Protein AF-A0AA47MTM7-F1 (afdb_monomer)

Radius of gyration: 43.19 Å; Cα contacts (8 Å, |Δi|>4): 313; chains: 1; bounding box: 132×64×93 Å

pLDDT: mean 75.96, std 17.41, range [30.97, 93.88]

Foldseek 3Di:
DDDDDDDDDDPDPQQPDDPPQWDQAPVSDTDGLCQQLQPDQPHPVSVSNPPDPDDEDPQWDAAPSRSDIDGLVLQCPPDQPDPVSRSNPPPPVDDDDADPPQWDFADPPRDTDGLCQQLQLDQPHPVSVSNDPPRDQLDEDPQWDAFPSRHTDGPVQQCPPDCPVVVCRSVPPPPDDPLDDPPQWDQDPPDSDTDGPCQQCPPDQPDPVSCSVPCCSVCDDPDDDDDDDDDDDDDDDDDDDDDDD

Structure (mmCIF, N/CA/C/O backbone):
data_AF-A0AA47MTM7-F1
#
_entry.id   AF-A0AA47MTM7-F1
#
loop_
_atom_site.group_PDB
_atom_site.id
_atom_site.type_symbol
_atom_site.label_atom_id
_atom_site.label_alt_id
_atom_site.label_comp_id
_atom_site.label_asym_id
_atom_site.label_entity_id
_atom_site.label_seq_id
_atom_site.pdbx_PDB_ins_code
_atom_site.Cartn_x
_atom_site.Cartn_y
_atom_site.Cartn_z
_atom_site.occupancy
_atom_site.B_iso_or_equiv
_atom_site.auth_seq_id
_atom_site.auth_comp_id
_atom_site.auth_asym_id
_atom_site.auth_atom_id
_atom_site.pdbx_PDB_model_num
ATOM 1 N N . MET A 1 1 ? 60.522 -39.982 -12.271 1.00 41.16 1 MET A N 1
ATOM 2 C CA . MET A 1 1 ? 61.966 -39.791 -12.514 1.00 41.16 1 MET A CA 1
ATOM 3 C C . MET A 1 1 ? 62.149 -39.191 -13.898 1.00 41.16 1 MET A C 1
ATOM 5 O O . MET A 1 1 ? 61.608 -39.769 -14.829 1.00 41.16 1 MET A O 1
ATOM 9 N N . ASN A 1 2 ? 62.957 -38.124 -13.983 1.00 33.25 2 ASN A N 1
ATOM 10 C CA . ASN A 1 2 ? 63.729 -37.679 -15.159 1.00 33.25 2 ASN A CA 1
ATOM 11 C C . ASN A 1 2 ? 62.921 -36.921 -16.242 1.00 33.25 2 ASN A C 1
ATOM 13 O O . ASN A 1 2 ? 61.903 -37.416 -16.691 1.00 33.25 2 ASN A O 1
ATOM 17 N N . THR A 1 3 ? 63.289 -35.726 -16.715 1.00 36.69 3 THR A N 1
ATOM 18 C CA . THR A 1 3 ? 64.550 -34.964 -16.632 1.00 36.69 3 THR A CA 1
ATOM 19 C C . THR A 1 3 ? 64.274 -33.460 -16.723 1.00 36.69 3 THR A C 1
ATOM 21 O O . THR A 1 3 ? 63.693 -33.000 -17.701 1.00 36.69 3 THR A O 1
ATOM 24 N N . TRP A 1 4 ? 64.773 -32.697 -15.750 1.00 45.75 4 TRP A N 1
ATOM 25 C CA . TRP A 1 4 ? 65.106 -31.286 -15.942 1.00 45.75 4 TRP A CA 1
ATOM 26 C C . TRP A 1 4 ? 66.441 -31.217 -16.696 1.00 45.75 4 TRP A C 1
ATOM 28 O O . TRP A 1 4 ? 67.413 -31.837 -16.264 1.00 45.75 4 TRP A O 1
ATOM 38 N N . GLY A 1 5 ? 66.477 -30.502 -17.820 1.00 36.00 5 GLY A N 1
ATOM 39 C CA . GLY A 1 5 ? 67.684 -30.192 -18.591 1.00 36.00 5 GLY A CA 1
ATOM 40 C C . GLY A 1 5 ? 67.741 -28.684 -18.876 1.00 36.00 5 GLY A C 1
ATOM 41 O O . GLY A 1 5 ? 66.691 -28.112 -19.168 1.00 36.00 5 GLY A O 1
ATOM 42 N N . PRO A 1 6 ? 68.908 -28.024 -18.739 1.00 57.00 6 PRO A N 1
ATOM 43 C CA . PRO A 1 6 ? 69.016 -26.569 -18.691 1.00 57.00 6 PRO A CA 1
ATOM 44 C C . PRO A 1 6 ? 69.231 -25.934 -20.074 1.00 57.00 6 PRO A C 1
ATOM 46 O O . PRO A 1 6 ? 69.911 -26.505 -20.920 1.00 57.00 6 PRO A O 1
ATOM 49 N N . GLY A 1 7 ? 68.733 -24.704 -20.228 1.00 48.50 7 GLY A N 1
ATOM 50 C CA . GLY A 1 7 ? 69.266 -23.701 -21.154 1.00 48.50 7 GLY A CA 1
ATOM 51 C C . GLY A 1 7 ? 68.827 -23.807 -22.613 1.00 48.50 7 GLY A C 1
ATOM 52 O O . GLY A 1 7 ? 69.463 -24.496 -23.400 1.00 48.50 7 GLY A O 1
ATOM 53 N N . LEU A 1 8 ? 67.824 -23.009 -22.984 1.00 49.06 8 LEU A N 1
ATOM 54 C CA . LEU A 1 8 ? 67.781 -22.338 -24.284 1.00 49.06 8 LEU A CA 1
ATOM 55 C C . LEU A 1 8 ? 67.214 -20.930 -24.074 1.00 49.06 8 LEU A C 1
ATOM 57 O O . LEU A 1 8 ? 66.020 -20.741 -23.854 1.00 49.06 8 LEU A O 1
ATOM 61 N N . ASP A 1 9 ? 68.108 -19.951 -24.120 1.00 51.91 9 ASP A N 1
ATOM 62 C CA . ASP A 1 9 ? 67.804 -18.532 -24.202 1.00 51.91 9 ASP A CA 1
ATOM 63 C C . ASP A 1 9 ? 67.163 -18.241 -25.565 1.00 51.91 9 ASP A C 1
ATOM 65 O O . ASP A 1 9 ? 67.831 -18.378 -26.589 1.00 51.91 9 ASP A O 1
ATOM 69 N N . HIS A 1 10 ? 65.896 -17.820 -25.605 1.00 46.28 10 HIS A N 1
ATOM 70 C CA . HIS A 1 10 ? 65.335 -17.053 -26.723 1.00 46.28 10 HIS A CA 1
ATOM 71 C C . HIS A 1 10 ? 64.517 -15.887 -26.167 1.00 46.28 10 HIS A C 1
ATOM 73 O O . HIS A 1 10 ? 63.504 -16.060 -25.491 1.00 46.28 10 HIS A O 1
ATOM 79 N N . ALA A 1 11 ? 64.999 -14.683 -26.463 1.00 49.41 11 ALA A N 1
ATOM 80 C CA . ALA A 1 11 ? 64.257 -13.445 -26.340 1.00 49.41 11 ALA A CA 1
ATOM 81 C C . ALA A 1 11 ? 62.910 -13.547 -27.082 1.00 49.41 11 ALA A C 1
ATOM 83 O O . ALA A 1 11 ? 62.862 -14.043 -28.204 1.00 49.41 11 ALA A O 1
ATOM 84 N N . GLY A 1 12 ? 61.839 -13.044 -26.460 1.00 53.22 12 GLY A N 1
ATOM 85 C CA . GLY A 1 12 ? 60.579 -12.717 -27.134 1.00 53.22 12 GLY A CA 1
ATOM 86 C C . GLY A 1 12 ? 59.776 -13.903 -27.674 1.00 53.22 12 GLY A C 1
ATOM 87 O O . GLY A 1 12 ? 59.543 -13.985 -28.874 1.00 53.22 12 GLY A O 1
ATOM 88 N N . SER A 1 13 ? 59.290 -14.795 -26.807 1.00 52.47 13 SER A N 1
ATOM 89 C CA . SER A 1 13 ? 58.178 -15.679 -27.188 1.00 52.47 13 SER A CA 1
ATOM 90 C C . SER A 1 13 ? 56.863 -14.911 -27.084 1.00 52.47 13 SER A C 1
ATOM 92 O O . SER A 1 13 ? 56.236 -14.882 -26.029 1.00 52.47 13 SER A O 1
ATOM 94 N N . THR A 1 14 ? 56.451 -14.267 -28.175 1.00 60.44 14 THR A N 1
ATOM 95 C CA . THR A 1 14 ? 55.073 -13.793 -28.330 1.00 60.44 14 THR A CA 1
ATOM 96 C C . THR A 1 14 ? 54.180 -15.017 -28.493 1.00 60.44 14 THR A C 1
ATOM 98 O O . THR A 1 14 ? 54.217 -15.682 -29.534 1.00 60.44 14 THR A O 1
ATOM 101 N N . ILE A 1 15 ? 53.403 -15.354 -27.458 1.00 64.81 15 ILE A N 1
ATOM 102 C CA . ILE A 1 15 ? 52.343 -16.359 -27.572 1.00 64.81 15 ILE A CA 1
ATOM 103 C C . ILE A 1 15 ? 51.468 -15.947 -28.759 1.00 64.81 15 ILE A C 1
ATOM 105 O O . ILE A 1 15 ? 50.872 -14.873 -28.783 1.00 64.81 15 ILE A O 1
ATOM 109 N N . SER A 1 16 ? 51.493 -16.777 -29.798 1.00 70.75 16 SER A N 1
ATOM 110 C CA . SER A 1 16 ? 50.789 -16.525 -31.060 1.00 70.75 16 SER A CA 1
ATOM 111 C C . SER A 1 16 ? 49.504 -17.350 -31.157 1.00 70.75 16 SER A C 1
ATOM 113 O O . SER A 1 16 ? 48.753 -17.232 -32.120 1.00 70.75 16 SER A O 1
ATOM 115 N N . THR A 1 17 ? 49.268 -18.248 -30.196 1.00 81.94 17 THR A N 1
ATOM 116 C CA . THR A 1 17 ? 48.106 -19.141 -30.155 1.00 81.94 17 THR A CA 1
ATOM 117 C C . THR A 1 17 ? 47.901 -19.639 -28.727 1.00 81.94 17 THR A C 1
ATOM 119 O O . THR A 1 17 ? 48.873 -20.017 -28.070 1.00 81.94 17 THR A O 1
ATOM 122 N N . CYS A 1 18 ? 46.655 -19.664 -28.258 1.00 88.44 18 CYS A N 1
ATOM 123 C CA . CYS A 1 18 ? 46.296 -20.228 -26.958 1.00 88.44 18 CYS A CA 1
ATOM 124 C C . CYS A 1 18 ? 45.887 -21.712 -27.069 1.00 88.44 18 CYS A C 1
ATOM 126 O O . CYS A 1 18 ? 45.463 -22.155 -28.142 1.00 88.44 18 CYS A O 1
ATOM 128 N N . PRO A 1 19 ? 46.008 -22.500 -25.982 1.00 87.00 19 PRO A N 1
ATOM 129 C CA . PRO A 1 19 ? 45.445 -23.849 -25.907 1.00 87.00 19 PRO A CA 1
ATOM 130 C C . PRO A 1 19 ? 43.928 -23.859 -26.158 1.00 87.00 19 PRO A C 1
ATOM 132 O O . PRO A 1 19 ? 43.248 -22.858 -25.954 1.00 87.00 19 PRO A O 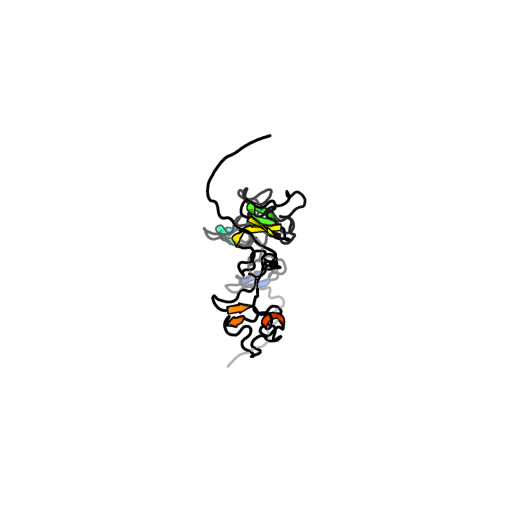1
ATOM 135 N N . SER A 1 20 ? 43.376 -25.004 -26.569 1.00 85.81 20 SER A N 1
ATOM 136 C CA . SER A 1 20 ? 41.930 -25.154 -26.780 1.00 85.81 20 SER A CA 1
ATOM 137 C C . SER A 1 20 ? 41.136 -24.793 -25.516 1.00 85.81 20 SER A C 1
ATOM 139 O O . SER A 1 20 ? 41.438 -25.306 -24.440 1.00 85.81 20 SER A O 1
ATOM 141 N N . GLY A 1 21 ? 40.122 -23.933 -25.657 1.00 82.19 21 GLY A N 1
ATOM 142 C CA . GLY A 1 21 ? 39.326 -23.407 -24.537 1.00 82.19 21 GLY A CA 1
ATOM 143 C C . GLY A 1 21 ? 39.842 -22.092 -23.938 1.00 82.19 21 GLY A C 1
ATOM 144 O O . GLY A 1 21 ? 39.353 -21.679 -22.889 1.00 82.19 21 GLY A O 1
ATOM 145 N N . TYR A 1 22 ? 40.817 -21.447 -24.586 1.00 89.81 22 TYR A N 1
ATOM 146 C CA . TYR A 1 22 ? 41.335 -20.134 -24.209 1.00 89.81 22 TYR A CA 1
ATOM 147 C C . TYR A 1 22 ? 41.282 -19.151 -25.387 1.00 89.81 22 TYR A C 1
ATOM 149 O O . TYR A 1 22 ? 41.520 -19.532 -26.537 1.00 89.81 22 TYR A O 1
ATOM 157 N N . PHE A 1 23 ? 41.013 -17.883 -25.084 1.00 89.56 23 PHE A N 1
ATOM 158 C CA . PHE A 1 23 ? 41.025 -16.747 -26.006 1.00 89.56 23 PHE A CA 1
ATOM 159 C C . PHE A 1 23 ? 42.333 -15.962 -25.882 1.00 89.56 23 PHE A C 1
ATOM 161 O O . PHE A 1 23 ? 42.857 -15.806 -24.780 1.00 89.56 23 PHE A O 1
ATOM 168 N N . LEU A 1 24 ? 42.879 -15.506 -27.013 1.00 91.88 24 LEU A N 1
ATOM 169 C CA . LEU A 1 24 ? 44.131 -14.749 -27.069 1.00 91.88 24 LEU A CA 1
ATOM 170 C C . LEU A 1 24 ? 43.831 -13.247 -27.102 1.00 91.88 24 LEU A C 1
ATOM 172 O O . LEU A 1 24 ? 43.448 -12.733 -28.151 1.00 91.88 24 LEU A O 1
ATOM 176 N N . CYS A 1 25 ? 44.083 -12.555 -25.992 1.00 90.38 25 CYS A N 1
ATOM 177 C CA . CYS A 1 25 ? 44.049 -11.098 -25.935 1.00 90.38 25 CYS A CA 1
ATOM 178 C C . CYS A 1 25 ? 45.126 -10.483 -26.856 1.00 90.38 25 CYS A C 1
ATOM 180 O O . CYS A 1 25 ? 46.201 -11.073 -27.038 1.00 90.38 25 CYS A O 1
ATOM 182 N N . PRO A 1 26 ? 44.921 -9.254 -27.358 1.00 88.50 26 PRO A N 1
ATOM 183 C CA . PRO A 1 26 ? 45.902 -8.495 -28.135 1.00 88.50 26 PRO A CA 1
ATOM 184 C C . PRO A 1 26 ? 47.234 -8.248 -27.411 1.00 88.50 26 PRO A C 1
ATOM 186 O O . PRO A 1 26 ? 48.260 -8.101 -28.074 1.00 88.50 26 PRO A O 1
ATOM 189 N N . ASP A 1 27 ? 47.265 -8.273 -26.069 1.00 86.19 27 ASP A N 1
ATOM 190 C CA . ASP A 1 27 ? 48.508 -8.223 -25.276 1.00 86.19 27 ASP A CA 1
ATOM 191 C C . ASP A 1 27 ? 49.280 -9.557 -25.223 1.00 86.19 27 ASP A C 1
ATOM 193 O O . ASP A 1 27 ? 50.298 -9.656 -24.539 1.00 86.19 27 ASP A O 1
ATOM 197 N N . HIS A 1 28 ? 48.841 -10.568 -25.980 1.00 85.31 28 HIS A N 1
ATOM 198 C CA . HIS A 1 28 ? 49.386 -11.929 -26.026 1.00 85.31 28 HIS A CA 1
ATOM 199 C C . HIS A 1 28 ? 49.128 -12.779 -24.771 1.00 85.31 28 HIS A C 1
ATOM 201 O O . HIS A 1 28 ? 49.819 -13.775 -24.528 1.00 85.31 28 HIS A O 1
ATOM 207 N N . ARG A 1 29 ? 48.112 -12.417 -23.983 1.00 89.06 29 ARG A N 1
ATOM 208 C CA . ARG A 1 29 ? 47.625 -13.196 -22.840 1.00 89.06 29 ARG A CA 1
ATOM 209 C C . ARG A 1 29 ? 46.518 -14.153 -23.253 1.00 89.06 29 ARG A C 1
ATOM 211 O O . ARG A 1 29 ? 45.710 -13.834 -24.111 1.00 89.06 29 ARG A O 1
ATOM 218 N N . CYS A 1 30 ? 46.468 -15.310 -22.603 1.00 91.81 30 CYS A N 1
ATOM 219 C CA . CYS A 1 30 ? 45.366 -16.248 -22.750 1.00 91.81 30 CYS A CA 1
ATOM 220 C C . CYS A 1 30 ? 44.400 -16.127 -21.569 1.00 91.81 30 CYS A C 1
ATOM 222 O O . CYS A 1 30 ? 44.814 -16.371 -20.433 1.00 91.81 30 CYS A O 1
ATOM 224 N N . ILE A 1 31 ? 43.136 -15.813 -21.838 1.00 90.62 31 ILE A N 1
ATOM 225 C CA . ILE A 1 31 ? 42.033 -15.885 -20.867 1.00 90.62 31 ILE A CA 1
ATOM 226 C C . ILE A 1 31 ? 41.155 -17.095 -21.187 1.00 90.62 31 ILE A C 1
ATOM 228 O O . ILE A 1 31 ? 41.225 -17.639 -22.291 1.00 90.62 31 ILE A O 1
ATOM 232 N N . ALA A 1 32 ? 40.384 -17.590 -20.221 1.00 89.81 32 ALA A N 1
ATOM 233 C CA . ALA A 1 32 ? 39.485 -18.708 -20.489 1.00 89.81 32 ALA A CA 1
ATOM 234 C C 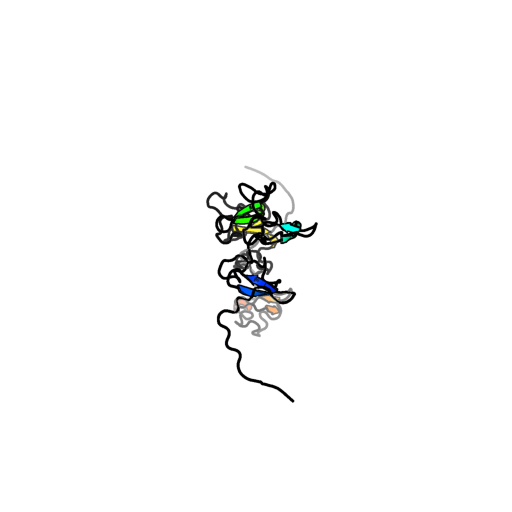. ALA A 1 32 ? 38.395 -18.262 -21.473 1.00 89.81 32 ALA A C 1
ATOM 236 O O . ALA A 1 32 ? 37.900 -17.151 -21.371 1.00 89.81 32 ALA A O 1
ATOM 237 N N . SER A 1 33 ? 37.980 -19.123 -22.406 1.00 84.69 33 SER A N 1
ATOM 238 C CA . SER A 1 33 ? 36.905 -18.776 -23.353 1.00 84.69 33 SER A CA 1
ATOM 239 C C . SER A 1 33 ? 35.551 -18.500 -22.685 1.00 84.69 33 SER A C 1
ATOM 241 O O . SER A 1 33 ? 34.644 -18.036 -23.357 1.00 84.69 33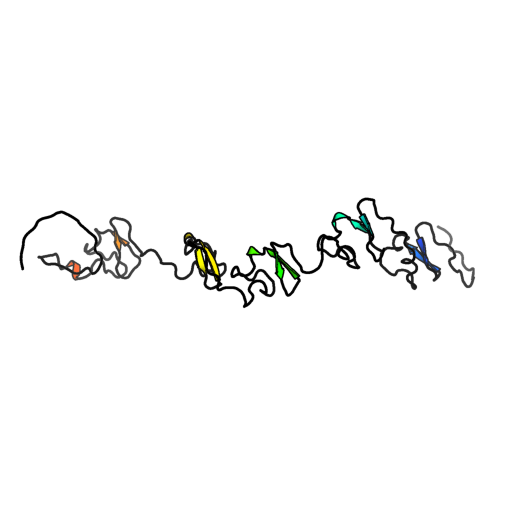 SER A O 1
ATOM 243 N N . SER A 1 34 ? 35.396 -18.829 -21.400 1.00 83.25 34 SER A N 1
ATOM 244 C CA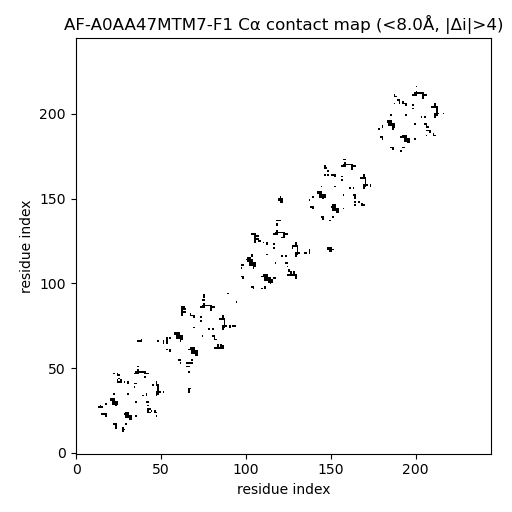 . SER A 1 34 ? 34.229 -18.467 -20.589 1.00 83.25 34 SER A CA 1
ATOM 245 C C . SER A 1 34 ? 34.255 -17.027 -20.075 1.00 83.25 34 SER A C 1
ATOM 247 O O . SER A 1 34 ? 33.243 -16.596 -19.554 1.00 83.25 34 SER A O 1
ATOM 249 N N . LEU A 1 35 ? 35.411 -16.365 -20.165 1.00 87.06 35 LEU A N 1
ATOM 250 C CA . LEU A 1 35 ? 35.660 -14.965 -19.801 1.00 87.06 35 LEU A CA 1
ATOM 251 C C . LEU A 1 35 ? 35.664 -14.074 -21.052 1.00 87.06 35 LEU A C 1
ATOM 253 O O . LEU A 1 35 ? 36.412 -13.119 -21.160 1.00 87.06 35 LEU A O 1
ATOM 257 N N . VAL A 1 36 ? 34.993 -14.531 -22.104 1.00 87.00 36 VAL A N 1
ATOM 258 C CA . VAL A 1 36 ? 34.826 -13.775 -23.339 1.00 87.00 36 VAL A CA 1
ATOM 259 C C . VAL A 1 36 ? 33.345 -13.501 -23.402 1.00 87.00 36 VAL A C 1
ATOM 261 O O . VAL A 1 36 ? 32.569 -14.466 -23.408 1.00 87.00 36 VAL A O 1
ATOM 264 N N . CYS A 1 37 ? 32.972 -12.230 -23.479 1.00 79.69 37 CYS A N 1
ATOM 265 C CA . CYS A 1 37 ? 31.586 -11.796 -23.480 1.00 79.69 37 CYS A CA 1
ATOM 266 C C . CYS A 1 37 ? 30.863 -12.157 -22.169 1.00 79.69 37 CYS A C 1
ATOM 268 O O . CYS A 1 37 ? 29.708 -12.596 -22.204 1.00 79.69 37 CYS A O 1
ATOM 270 N N . ASP A 1 38 ? 31.550 -12.057 -21.028 1.00 77.81 38 ASP A N 1
ATOM 271 C CA . ASP A 1 38 ? 30.979 -12.333 -19.701 1.00 77.81 38 ASP A CA 1
ATOM 272 C C . ASP A 1 38 ? 30.633 -11.059 -18.909 1.00 77.81 38 ASP A C 1
ATOM 274 O O . ASP A 1 38 ? 30.076 -11.132 -17.806 1.00 77.81 38 ASP A O 1
ATOM 278 N N . GLY A 1 39 ? 30.858 -9.893 -19.518 1.00 75.12 39 GLY A N 1
ATOM 279 C CA . GLY A 1 39 ? 30.525 -8.587 -18.970 1.00 75.12 39 GLY A CA 1
ATOM 280 C C . GLY A 1 39 ? 31.567 -8.029 -18.001 1.00 75.12 39 GLY A C 1
ATOM 281 O O . GLY A 1 39 ? 31.277 -7.000 -17.372 1.00 75.12 39 GLY A O 1
ATOM 282 N N . ASP A 1 40 ? 32.730 -8.674 -17.863 1.00 82.81 40 ASP A N 1
ATOM 283 C CA . ASP A 1 40 ? 33.906 -8.176 -17.147 1.00 82.81 40 ASP A CA 1
ATOM 284 C C . ASP A 1 40 ? 35.061 -7.893 -18.136 1.00 82.81 40 ASP A C 1
ATOM 286 O O . ASP A 1 40 ? 35.131 -8.445 -19.222 1.00 82.81 40 ASP A O 1
ATOM 290 N N . LEU A 1 41 ? 35.958 -6.953 -17.801 1.00 87.69 41 LEU A N 1
ATOM 291 C CA . LEU A 1 41 ? 37.110 -6.615 -18.655 1.00 87.69 41 LEU A CA 1
ATOM 292 C C . LEU A 1 41 ? 38.332 -7.456 -18.253 1.00 87.69 41 LEU A C 1
ATOM 294 O O . LEU A 1 41 ? 39.135 -7.027 -17.412 1.00 87.69 41 LEU A O 1
ATOM 298 N N . ASP A 1 42 ? 38.493 -8.632 -18.851 1.00 89.62 42 ASP A N 1
ATOM 299 C CA . ASP A 1 42 ? 39.591 -9.566 -18.591 1.00 89.62 42 ASP A CA 1
ATOM 300 C C . ASP A 1 42 ? 40.809 -9.355 -19.509 1.00 89.62 42 ASP A C 1
ATOM 302 O O . ASP A 1 42 ? 41.956 -9.595 -19.086 1.00 89.62 42 ASP A O 1
ATOM 306 N N . CYS A 1 43 ? 40.627 -8.842 -20.732 1.00 90.62 43 CYS A N 1
ATOM 307 C CA . CYS A 1 43 ? 41.740 -8.302 -21.519 1.00 90.62 43 CYS A CA 1
ATOM 308 C C . CYS A 1 43 ? 42.064 -6.860 -21.096 1.00 90.62 43 CYS A C 1
ATOM 310 O O . CYS A 1 43 ? 41.196 -6.059 -20.757 1.00 90.62 43 CYS A O 1
ATOM 312 N N . MET A 1 44 ? 43.349 -6.477 -21.168 1.00 88.19 44 MET A N 1
ATOM 313 C CA . MET A 1 44 ? 43.779 -5.114 -20.796 1.00 88.19 44 MET A CA 1
ATOM 314 C C . MET A 1 44 ? 43.096 -4.005 -21.610 1.00 88.19 44 MET A C 1
ATOM 316 O O . MET A 1 44 ? 43.028 -2.869 -21.143 1.00 88.19 44 MET A O 1
ATOM 320 N N . ASP A 1 45 ? 42.673 -4.311 -22.834 1.00 86.69 45 ASP A N 1
ATOM 321 C CA . ASP A 1 45 ? 42.004 -3.390 -23.749 1.00 86.69 45 ASP A CA 1
ATOM 322 C C . ASP A 1 45 ? 40.496 -3.650 -23.889 1.00 86.69 45 ASP A C 1
ATOM 324 O O . ASP A 1 45 ? 39.857 -2.957 -24.674 1.00 86.69 45 ASP A O 1
ATOM 328 N N . GLY A 1 46 ? 39.937 -4.613 -23.143 1.00 86.38 46 GLY A N 1
ATOM 329 C CA . GLY A 1 46 ? 38.522 -4.993 -23.215 1.00 86.38 46 GLY A CA 1
ATOM 330 C C . GLY A 1 46 ? 38.115 -5.732 -24.489 1.00 86.38 46 GLY A C 1
ATOM 331 O O . GLY A 1 46 ? 36.931 -5.848 -24.779 1.00 86.38 46 GLY A O 1
ATOM 332 N N . SER A 1 47 ? 39.075 -6.195 -25.293 1.00 90.00 47 SER A N 1
ATOM 333 C CA . SER A 1 47 ? 38.796 -6.882 -26.565 1.00 90.00 47 SER A CA 1
ATOM 334 C C . SER A 1 47 ? 38.075 -8.226 -26.427 1.00 90.00 47 SER A C 1
ATOM 336 O O . SER A 1 47 ? 37.549 -8.737 -27.414 1.00 90.00 47 SER A O 1
ATOM 338 N N . ASP A 1 48 ? 38.065 -8.798 -25.230 1.00 86.19 48 ASP A N 1
ATOM 339 C CA . ASP A 1 48 ? 37.251 -9.940 -24.823 1.00 86.19 48 ASP A CA 1
ATOM 340 C C . ASP A 1 48 ? 35.750 -9.638 -24.782 1.00 86.19 48 ASP A C 1
ATOM 342 O O . ASP A 1 48 ? 34.954 -10.551 -24.975 1.00 86.19 48 ASP A O 1
ATOM 346 N N . GLU A 1 49 ? 35.378 -8.364 -24.657 1.00 86.88 49 GLU A N 1
ATOM 347 C CA . GLU A 1 49 ? 33.989 -7.890 -24.628 1.00 86.88 49 GLU A CA 1
ATOM 348 C C . GLU A 1 49 ? 33.568 -7.205 -25.944 1.00 86.88 49 GLU A C 1
ATOM 350 O O . GLU A 1 49 ? 32.482 -6.636 -26.062 1.00 86.88 49 GLU A O 1
ATOM 355 N N . GLU A 1 50 ? 34.416 -7.253 -26.975 1.00 83.19 50 GLU A N 1
ATOM 356 C CA . GLU A 1 50 ? 34.157 -6.623 -28.269 1.00 83.19 50 GLU A CA 1
ATOM 357 C C . GLU A 1 50 ? 33.621 -7.629 -29.302 1.00 83.19 50 GLU A C 1
ATOM 359 O O . GLU A 1 50 ? 34.121 -8.744 -29.458 1.00 83.19 50 GLU A O 1
ATOM 364 N N . ASN A 1 51 ? 32.631 -7.201 -30.098 1.00 72.00 51 ASN A N 1
ATOM 365 C CA . ASN A 1 51 ? 32.047 -7.986 -31.198 1.00 72.00 51 ASN A CA 1
ATOM 366 C C . ASN A 1 51 ? 31.489 -9.362 -30.769 1.00 72.00 51 ASN A C 1
ATOM 368 O O . ASN A 1 51 ? 31.592 -10.361 -31.489 1.00 72.00 51 ASN A O 1
ATOM 372 N N . CYS A 1 52 ? 30.863 -9.397 -29.600 1.00 74.88 52 CYS A N 1
ATOM 373 C CA . CYS A 1 52 ? 30.147 -10.554 -29.101 1.00 74.88 52 CYS A CA 1
ATOM 374 C C . CYS A 1 52 ? 28.858 -10.800 -29.897 1.00 74.88 52 CYS A C 1
ATOM 376 O O . CYS A 1 52 ? 27.941 -9.978 -29.919 1.00 74.88 52 CYS A O 1
ATOM 378 N N . GLU A 1 53 ? 28.764 -11.955 -30.555 1.00 66.31 53 GLU A N 1
ATOM 379 C CA . GLU A 1 53 ? 27.530 -12.396 -31.206 1.00 66.31 53 GLU A CA 1
ATOM 380 C C . GLU A 1 53 ? 26.653 -13.123 -30.176 1.00 66.31 53 GLU A C 1
ATOM 382 O O . GLU A 1 53 ? 26.600 -14.354 -30.120 1.00 66.31 53 GLU A O 1
ATOM 387 N N . PHE A 1 54 ? 25.983 -12.353 -29.318 1.00 64.81 54 PHE A N 1
ATOM 388 C CA . PHE A 1 54 ? 25.055 -12.898 -28.331 1.00 64.81 54 PHE A CA 1
ATOM 389 C C . PHE A 1 54 ? 23.815 -13.466 -29.024 1.00 64.81 54 PHE A C 1
ATOM 391 O O . PHE A 1 54 ? 22.881 -12.763 -29.407 1.00 64.81 54 PHE A O 1
ATOM 398 N N . SER A 1 55 ? 23.820 -14.783 -29.206 1.00 68.19 55 SER A N 1
ATOM 399 C CA . SER A 1 55 ? 22.670 -15.532 -29.702 1.00 68.19 55 SER A CA 1
ATOM 400 C C . SER A 1 55 ? 21.817 -15.985 -28.518 1.00 68.19 55 SER A C 1
ATOM 402 O O . SER A 1 55 ? 22.026 -17.076 -27.989 1.00 68.19 55 SER A O 1
ATOM 404 N N . CYS A 1 56 ? 20.867 -15.152 -28.086 1.00 78.81 56 CYS A N 1
ATOM 405 C CA . CYS A 1 56 ? 19.923 -15.530 -27.031 1.00 78.81 56 CYS A CA 1
ATOM 406 C C . CYS A 1 56 ? 19.036 -16.711 -27.465 1.00 78.81 56 CYS A C 1
ATOM 408 O O . CYS A 1 56 ? 18.742 -16.889 -28.656 1.00 78.81 56 CYS A O 1
ATOM 410 N N . ALA A 1 57 ? 18.585 -17.527 -26.506 1.00 81.81 57 ALA A N 1
ATOM 411 C CA . ALA A 1 57 ? 17.635 -18.595 -26.795 1.00 81.81 57 ALA A CA 1
ATOM 412 C C . ALA A 1 57 ? 16.305 -18.024 -27.322 1.00 81.81 57 ALA A C 1
ATOM 414 O O . ALA A 1 57 ? 15.974 -16.862 -27.116 1.00 81.81 57 ALA A O 1
ATOM 415 N N . SER A 1 58 ? 15.472 -18.853 -27.959 1.00 82.75 58 SER A N 1
ATOM 416 C CA . SER A 1 58 ? 14.206 -18.392 -28.561 1.00 82.75 58 SER A CA 1
ATOM 417 C C . SER A 1 58 ? 13.180 -1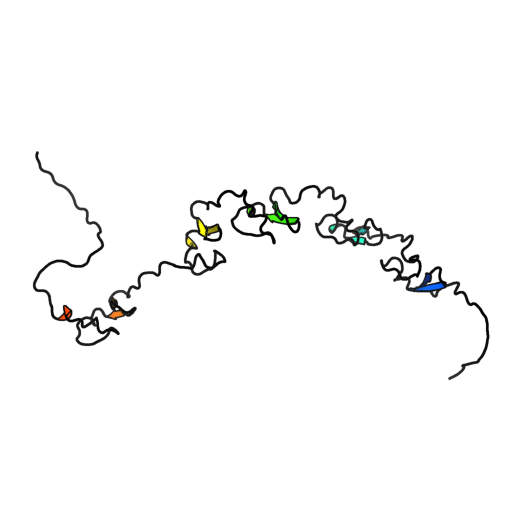7.816 -27.569 1.00 82.75 58 SER A C 1
ATOM 419 O O . SER A 1 58 ? 12.151 -17.302 -27.997 1.00 82.75 58 SER A O 1
ATOM 421 N N . TYR A 1 59 ? 13.407 -17.981 -26.264 1.00 82.12 59 TYR A N 1
ATOM 422 C CA . TYR A 1 59 ? 12.573 -17.477 -25.167 1.00 82.12 59 TYR A CA 1
ATOM 423 C C . TYR A 1 59 ? 13.275 -16.375 -24.351 1.00 82.12 59 TYR A C 1
ATOM 425 O O . TYR A 1 59 ? 12.791 -15.991 -23.286 1.00 82.12 59 TYR A O 1
ATOM 433 N N . GLU A 1 60 ? 14.427 -15.907 -24.821 1.00 90.81 60 GLU A N 1
ATOM 434 C CA . GLU A 1 60 ? 15.230 -14.843 -24.231 1.00 90.81 60 GLU A CA 1
ATOM 435 C C . GLU A 1 60 ? 15.327 -13.675 -25.215 1.00 90.81 60 GLU A C 1
ATOM 437 O O . GLU A 1 60 ? 15.151 -13.834 -26.425 1.00 90.81 60 GLU A O 1
ATOM 442 N N . PHE A 1 61 ? 15.599 -12.485 -24.695 1.00 86.38 61 PHE A N 1
ATOM 443 C CA . PHE A 1 61 ? 15.946 -11.321 -25.498 1.00 86.38 61 PHE A CA 1
ATOM 444 C C . PHE A 1 61 ? 17.269 -10.736 -25.020 1.00 86.38 61 PHE A C 1
ATOM 446 O O . PHE A 1 61 ? 17.622 -10.856 -23.848 1.00 86.38 61 PHE A O 1
ATOM 453 N N . ALA A 1 62 ? 17.991 -10.122 -25.952 1.00 88.25 62 ALA A N 1
ATOM 454 C CA . ALA A 1 62 ? 19.221 -9.414 -25.649 1.00 88.25 62 ALA A CA 1
ATOM 455 C C . ALA A 1 62 ? 18.890 -8.030 -25.081 1.00 88.25 62 ALA A C 1
ATOM 457 O O . ALA A 1 62 ? 18.070 -7.308 -25.659 1.00 88.25 62 ALA A O 1
ATOM 458 N N . CYS A 1 63 ? 19.558 -7.661 -23.993 1.00 87.88 63 CYS A N 1
ATOM 459 C CA . CYS A 1 63 ? 19.622 -6.284 -23.517 1.00 87.88 63 CYS A CA 1
ATOM 460 C C . CYS A 1 63 ? 20.223 -5.378 -24.612 1.00 87.88 63 CYS A C 1
ATOM 462 O O . CYS A 1 63 ? 20.924 -5.847 -25.511 1.00 87.88 63 CYS A O 1
ATOM 464 N N . ALA A 1 64 ? 19.948 -4.075 -24.577 1.00 85.81 64 ALA A N 1
ATOM 465 C CA . ALA A 1 64 ? 20.389 -3.132 -25.606 1.00 85.81 64 ALA A CA 1
ATOM 466 C C . ALA A 1 64 ? 21.912 -2.931 -25.620 1.00 85.81 64 ALA A C 1
ATOM 468 O O . ALA A 1 64 ? 22.482 -2.675 -26.681 1.00 85.81 64 ALA A O 1
ATOM 469 N N . SER A 1 65 ? 22.562 -3.084 -24.469 1.00 81.62 65 SER A N 1
ATOM 470 C CA . SER A 1 65 ? 24.012 -3.201 -24.318 1.00 81.62 65 SER A CA 1
ATOM 471 C C . SER A 1 65 ? 24.594 -4.409 -25.056 1.00 81.62 65 SER A C 1
ATOM 473 O O . SER A 1 65 ? 25.766 -4.401 -25.418 1.00 81.62 65 SER A O 1
ATOM 475 N N . GLY A 1 66 ? 23.764 -5.409 -25.350 1.00 78.12 66 GLY A N 1
ATOM 476 C CA . GLY A 1 66 ? 24.127 -6.598 -26.104 1.00 78.12 66 GLY A CA 1
ATOM 477 C C . GLY A 1 66 ? 24.827 -7.664 -25.272 1.00 78.12 66 GLY A C 1
ATOM 478 O O . GLY A 1 66 ? 24.848 -8.790 -25.728 1.00 78.12 66 GLY A O 1
ATOM 479 N N . ASP A 1 67 ? 25.311 -7.352 -24.069 1.00 76.62 67 ASP A N 1
ATOM 480 C CA . ASP A 1 67 ? 26.137 -8.200 -23.193 1.00 76.62 67 ASP A CA 1
ATOM 481 C C . ASP A 1 67 ? 25.356 -9.181 -22.303 1.00 76.62 67 ASP A C 1
ATOM 483 O O . ASP A 1 67 ? 25.936 -9.977 -21.567 1.00 76.62 67 ASP A O 1
ATOM 487 N N . GLN A 1 68 ? 24.025 -9.144 -22.357 1.00 82.00 68 GLN A N 1
ATOM 488 C CA . GLN A 1 68 ? 23.175 -9.935 -21.477 1.00 82.00 68 GLN A CA 1
ATOM 489 C C . GLN A 1 68 ? 21.923 -10.433 -22.202 1.00 82.00 68 GLN A C 1
ATOM 491 O O . GLN A 1 68 ? 21.252 -9.684 -22.912 1.00 82.00 68 GLN A O 1
ATOM 496 N N . CYS A 1 69 ? 21.578 -11.701 -21.968 1.00 86.88 69 CYS A N 1
ATOM 497 C CA . CYS A 1 69 ? 20.287 -12.271 -22.336 1.00 86.88 69 CYS A CA 1
ATOM 498 C C . CYS A 1 69 ? 19.423 -12.426 -21.083 1.00 86.88 69 CYS A C 1
ATOM 500 O O . CYS A 1 69 ? 19.842 -13.017 -20.087 1.00 86.88 69 CYS A O 1
ATOM 502 N N . VAL A 1 70 ? 18.196 -11.935 -21.156 1.00 86.44 70 VAL A N 1
ATOM 503 C CA . VAL A 1 70 ? 17.182 -12.052 -20.105 1.00 86.44 70 VAL A CA 1
ATOM 504 C C . VAL A 1 70 ? 15.964 -12.775 -20.664 1.00 86.44 70 VAL A C 1
ATOM 506 O O . VAL A 1 70 ? 15.686 -12.740 -21.866 1.00 86.44 70 VAL A O 1
ATOM 509 N N . ASN A 1 71 ? 15.234 -13.492 -19.809 1.00 91.06 71 ASN A N 1
ATOM 510 C CA . ASN A 1 71 ? 14.028 -14.193 -20.245 1.00 91.06 71 ASN A CA 1
ATOM 511 C C . ASN A 1 71 ? 13.022 -13.188 -20.822 1.00 91.06 71 ASN A C 1
ATOM 513 O O . ASN A 1 71 ? 12.779 -12.151 -20.218 1.00 91.06 71 ASN A O 1
ATOM 517 N N . SER A 1 72 ? 12.371 -13.504 -21.944 1.00 86.38 72 SER A N 1
ATOM 518 C CA . SER A 1 72 ? 11.396 -12.601 -22.576 1.00 86.38 72 SER A CA 1
ATOM 519 C C . SER A 1 72 ? 10.220 -12.215 -21.677 1.00 86.38 72 SER A C 1
ATOM 521 O O . SER A 1 72 ? 9.539 -11.240 -21.981 1.00 86.38 72 SER A O 1
ATOM 523 N N . ARG A 1 73 ? 9.972 -12.949 -20.584 1.00 80.25 73 ARG A N 1
ATOM 524 C CA . ARG A 1 73 ? 8.982 -12.577 -19.566 1.00 80.25 73 ARG A CA 1
ATOM 525 C C . ARG A 1 73 ? 9.389 -11.363 -18.718 1.00 80.25 73 ARG A C 1
ATOM 527 O O . ARG A 1 73 ? 8.489 -10.687 -18.244 1.00 80.25 73 ARG A O 1
ATOM 534 N N . TYR A 1 74 ? 10.686 -11.107 -18.564 1.00 84.38 74 TYR A N 1
ATOM 535 C CA . TYR A 1 74 ? 11.246 -9.979 -17.806 1.00 84.38 74 TYR A CA 1
ATOM 536 C C . TYR A 1 74 ? 11.299 -8.684 -18.618 1.00 84.38 74 TYR A C 1
ATOM 538 O O . TYR A 1 74 ? 11.777 -7.661 -18.166 1.00 84.38 74 TYR A O 1
ATOM 546 N N . ARG A 1 75 ? 10.812 -8.706 -19.860 1.00 84.69 75 ARG A N 1
ATOM 547 C CA . ARG A 1 75 ? 10.678 -7.479 -20.631 1.00 84.69 75 ARG A CA 1
ATOM 548 C C . ARG A 1 75 ? 9.449 -6.716 -20.149 1.00 84.69 75 ARG A C 1
ATOM 550 O O . ARG A 1 75 ? 8.333 -7.197 -20.369 1.00 84.69 75 ARG A O 1
ATOM 557 N N . CYS A 1 76 ? 9.640 -5.507 -19.632 1.00 76.31 76 CYS A N 1
ATOM 558 C CA . CYS A 1 76 ? 8.567 -4.624 -19.176 1.00 76.31 76 CYS A CA 1
ATOM 559 C C . CYS A 1 76 ? 7.758 -5.197 -18.001 1.00 76.31 76 CYS A C 1
ATOM 561 O O . CYS A 1 76 ? 6.531 -5.028 -17.963 1.00 76.31 76 CYS A O 1
ATOM 563 N N . ASP A 1 77 ? 8.411 -5.916 -17.091 1.00 71.12 77 ASP A N 1
ATOM 564 C CA . ASP A 1 77 ? 7.790 -6.490 -15.896 1.00 71.12 77 ASP A CA 1
ATOM 565 C C . ASP A 1 77 ? 7.898 -5.574 -14.662 1.00 71.12 77 ASP A C 1
ATOM 567 O O . ASP A 1 77 ? 7.226 -5.809 -13.653 1.00 71.12 77 ASP A O 1
ATOM 571 N N . GLY A 1 78 ? 8.646 -4.473 -14.782 1.00 66.31 78 GLY A N 1
ATOM 572 C CA . GLY A 1 78 ? 8.819 -3.467 -13.742 1.00 66.31 78 GLY A CA 1
ATOM 573 C C . GLY A 1 78 ? 10.022 -3.659 -12.838 1.00 66.31 78 GLY A C 1
ATOM 574 O O . GLY A 1 78 ? 10.143 -2.909 -11.867 1.00 66.31 78 GLY A O 1
ATOM 575 N N . VAL A 1 79 ? 10.888 -4.620 -13.142 1.00 75.19 79 VAL A N 1
ATOM 576 C CA . VAL A 1 79 ? 12.165 -4.844 -12.469 1.00 75.19 79 VAL A CA 1
ATOM 577 C C . VAL A 1 79 ? 13.286 -4.640 -13.486 1.00 75.19 79 VAL A C 1
ATOM 579 O O . VAL A 1 79 ? 13.137 -4.948 -14.657 1.00 75.19 79 VAL A O 1
ATOM 582 N N . PHE A 1 80 ? 14.414 -4.069 -13.055 1.00 80.75 80 PHE A N 1
ATOM 583 C CA . PHE A 1 80 ? 15.601 -3.988 -13.907 1.00 80.75 80 PHE A CA 1
ATOM 584 C C . PHE A 1 80 ? 16.379 -5.305 -13.823 1.00 80.75 80 PHE A C 1
ATOM 586 O O . PHE A 1 80 ? 17.191 -5.499 -12.915 1.00 80.75 80 PHE A O 1
ATOM 593 N N . ASP A 1 81 ? 16.129 -6.203 -14.766 1.00 85.31 81 ASP A N 1
ATOM 594 C CA . ASP A 1 81 ? 16.863 -7.448 -14.973 1.00 85.31 81 ASP A CA 1
ATOM 595 C C . ASP A 1 81 ? 18.054 -7.257 -15.921 1.00 85.31 81 ASP A C 1
ATOM 597 O O . ASP A 1 81 ? 19.078 -7.929 -15.762 1.00 85.31 81 ASP A O 1
ATOM 601 N N . CYS A 1 82 ? 17.975 -6.323 -16.874 1.00 84.69 82 CYS A N 1
ATOM 602 C CA . CYS A 1 82 ? 19.140 -5.918 -17.661 1.00 84.69 82 CYS A CA 1
ATOM 603 C C . CYS A 1 82 ? 20.066 -4.991 -16.863 1.00 84.69 82 CYS A C 1
ATOM 605 O O . CYS A 1 82 ? 19.621 -4.023 -16.249 1.00 84.69 82 CYS A O 1
ATOM 607 N N . ARG A 1 83 ? 21.386 -5.195 -16.967 1.00 80.81 83 ARG A N 1
ATOM 608 C CA . ARG A 1 83 ? 22.411 -4.317 -16.366 1.00 80.81 83 ARG A CA 1
ATOM 609 C C . ARG A 1 83 ? 22.320 -2.873 -16.869 1.00 80.81 83 ARG A C 1
ATOM 611 O O . ARG A 1 83 ? 22.620 -1.939 -16.131 1.00 80.81 83 ARG A O 1
ATOM 618 N N . ASP A 1 84 ? 21.911 -2.691 -18.122 1.00 80.25 84 ASP A N 1
ATOM 619 C CA . ASP A 1 84 ? 21.697 -1.386 -18.756 1.00 80.25 84 ASP A CA 1
ATOM 620 C C . ASP A 1 84 ? 20.240 -0.887 -18.652 1.00 80.25 84 ASP A C 1
ATOM 622 O O . ASP A 1 84 ? 19.889 0.138 -19.249 1.00 80.25 84 ASP A O 1
ATOM 626 N N . HIS A 1 85 ? 19.404 -1.618 -17.906 1.00 83.38 85 HIS A N 1
ATOM 627 C CA . HIS A 1 85 ? 17.978 -1.370 -17.676 1.00 83.38 85 HIS A CA 1
ATOM 628 C C . HIS A 1 85 ? 17.133 -1.341 -18.961 1.00 83.38 85 HIS A C 1
ATOM 630 O O . HIS A 1 85 ? 16.068 -0.725 -19.001 1.00 83.38 85 HIS A O 1
ATOM 636 N N . SER A 1 86 ? 17.629 -1.912 -20.062 1.00 86.69 86 SER A N 1
ATOM 637 C CA . SER A 1 86 ? 16.975 -1.831 -21.374 1.00 86.69 86 SER A CA 1
ATOM 638 C C . SER A 1 86 ? 15.733 -2.698 -21.535 1.00 86.69 86 SER A C 1
ATOM 640 O O . SER A 1 86 ? 14.913 -2.427 -22.413 1.00 86.69 86 SER A O 1
ATOM 642 N N . ASP A 1 87 ? 15.573 -3.698 -20.683 1.00 84.56 87 ASP A N 1
ATOM 643 C CA . ASP A 1 87 ? 14.366 -4.501 -20.524 1.00 84.56 87 ASP A CA 1
ATOM 644 C C . ASP A 1 87 ? 13.136 -3.680 -20.139 1.00 84.56 87 ASP A C 1
ATOM 646 O O . ASP A 1 87 ? 12.030 -4.007 -20.572 1.00 84.56 87 ASP A O 1
ATOM 650 N N . GLU A 1 88 ? 13.353 -2.572 -19.434 1.00 81.50 88 GLU A N 1
ATOM 651 C CA . GLU A 1 88 ? 12.322 -1.619 -19.015 1.00 81.50 88 GLU A CA 1
ATOM 652 C C . GLU A 1 88 ? 12.304 -0.335 -19.867 1.00 81.50 88 GLU A C 1
ATOM 654 O O . GLU A 1 88 ? 11.587 0.626 -19.568 1.00 81.50 88 GLU A O 1
ATOM 659 N N . ARG A 1 89 ? 13.079 -0.281 -20.959 1.00 78.75 89 ARG A N 1
ATOM 660 C CA . ARG A 1 89 ? 13.113 0.872 -21.874 1.00 78.75 89 ARG A CA 1
ATOM 661 C C . ARG A 1 89 ? 12.187 0.672 -23.065 1.00 78.75 89 ARG A C 1
ATOM 663 O O . ARG A 1 89 ? 12.072 -0.414 -23.625 1.00 78.75 89 ARG A O 1
ATOM 670 N N . ASP A 1 90 ? 11.544 1.765 -23.482 1.00 69.06 90 ASP A N 1
ATOM 671 C CA . ASP A 1 90 ? 10.667 1.810 -24.661 1.00 69.06 90 ASP A CA 1
ATOM 672 C C . ASP A 1 90 ? 9.578 0.716 -24.648 1.00 69.06 90 ASP A C 1
ATOM 674 O O . ASP A 1 90 ? 9.193 0.149 -25.676 1.00 69.06 90 ASP A O 1
ATOM 678 N N . CYS A 1 91 ? 9.076 0.420 -23.449 1.00 68.19 91 CYS A N 1
ATOM 679 C CA . CYS A 1 91 ? 8.004 -0.525 -23.216 1.00 68.19 91 CYS A CA 1
ATOM 680 C C . CYS A 1 91 ? 6.685 0.023 -23.776 1.00 68.19 91 CYS A C 1
ATOM 682 O O . CYS A 1 91 ? 6.162 1.006 -23.251 1.00 68.19 91 CYS A O 1
ATOM 684 N N . PRO A 1 92 ? 6.076 -0.615 -24.799 1.00 58.31 92 PRO A N 1
ATOM 685 C CA . PRO A 1 92 ? 4.790 -0.164 -25.337 1.00 58.31 92 PRO A CA 1
ATOM 686 C C . PRO A 1 92 ? 3.657 -0.263 -24.305 1.00 58.31 92 PRO A C 1
ATOM 688 O O . PRO A 1 92 ? 2.613 0.357 -24.480 1.00 58.31 92 PRO A O 1
ATOM 691 N N . THR A 1 93 ? 3.868 -1.025 -23.229 1.00 51.97 93 THR A N 1
ATOM 692 C CA . THR A 1 93 ? 2.982 -1.125 -22.066 1.00 51.97 93 THR A CA 1
ATOM 693 C C . THR A 1 93 ? 3.367 -0.201 -20.908 1.00 51.97 93 THR A C 1
ATOM 695 O O . THR A 1 93 ? 2.588 -0.106 -19.965 1.00 51.97 93 THR A O 1
ATOM 698 N N . ARG A 1 94 ? 4.505 0.514 -20.960 1.00 59.88 94 ARG A N 1
ATOM 699 C CA . ARG A 1 94 ? 4.934 1.449 -19.901 1.00 59.88 94 ARG A CA 1
ATOM 700 C C . ARG A 1 94 ? 5.648 2.709 -20.440 1.00 59.88 94 ARG A C 1
ATOM 702 O O . ARG A 1 94 ? 6.855 2.682 -20.666 1.00 59.88 94 ARG A O 1
ATOM 709 N N . SER A 1 95 ? 4.891 3.817 -20.612 1.00 44.94 95 SER A N 1
ATOM 710 C CA . SER A 1 95 ? 5.133 5.211 -20.099 1.00 44.94 95 SER A CA 1
ATOM 711 C C . SER A 1 95 ? 4.347 6.315 -20.876 1.00 44.94 95 SER A C 1
ATOM 713 O O . SER A 1 95 ? 4.108 6.120 -22.070 1.00 44.94 95 SER A O 1
ATOM 715 N N . PRO A 1 96 ? 3.937 7.475 -20.273 1.00 39.19 96 PRO A N 1
ATOM 716 C CA . PRO A 1 96 ? 4.404 8.075 -19.004 1.00 39.19 96 PRO A CA 1
ATOM 717 C C . PRO A 1 96 ? 3.317 8.370 -17.921 1.00 39.19 96 PRO A C 1
ATOM 719 O O . PRO A 1 96 ? 2.364 9.091 -18.204 1.00 39.19 96 PRO A O 1
ATOM 722 N N . GLY A 1 97 ? 3.534 7.923 -16.664 1.00 48.34 97 GLY A N 1
ATOM 723 C CA . GLY A 1 97 ? 2.906 8.487 -15.443 1.00 48.34 97 GLY A CA 1
ATOM 724 C C . GLY A 1 97 ? 1.756 7.728 -14.748 1.00 48.34 97 GLY A C 1
ATOM 725 O O . GLY A 1 97 ? 0.631 8.188 -14.840 1.00 48.34 97 GLY A O 1
ATOM 726 N N . LEU A 1 98 ? 1.888 6.663 -13.957 1.00 60.84 98 LEU A N 1
ATOM 727 C CA . LEU A 1 98 ? 3.015 5.833 -13.513 1.00 60.84 98 LEU A CA 1
ATOM 728 C C . LEU A 1 98 ? 2.520 4.585 -12.729 1.00 60.84 98 LEU A C 1
ATOM 730 O O . LEU A 1 98 ? 3.343 3.835 -12.229 1.00 60.84 98 LEU A O 1
ATOM 734 N N . CYS A 1 99 ? 1.217 4.312 -12.694 1.00 68.12 99 CYS A N 1
ATOM 735 C CA . CYS A 1 99 ? 0.606 3.066 -12.226 1.00 68.12 99 CYS A CA 1
ATOM 736 C C . CYS A 1 99 ? -0.613 2.760 -13.120 1.00 68.12 99 CYS A C 1
ATOM 738 O O . CYS A 1 99 ? -0.906 3.554 -14.023 1.00 68.12 99 CYS A O 1
ATOM 740 N N . HIS A 1 100 ? -1.288 1.618 -12.955 1.00 69.12 100 HIS A N 1
ATOM 741 C CA . HIS A 1 100 ? -2.562 1.369 -13.645 1.00 69.12 100 HIS A CA 1
ATOM 742 C C . HIS A 1 100 ? -3.635 2.410 -13.251 1.00 69.12 100 HIS A C 1
ATOM 744 O O . HIS A 1 100 ? -3.492 3.111 -12.256 1.00 69.12 100 HIS A O 1
ATOM 750 N N . ASP A 1 101 ? -4.717 2.537 -14.035 1.00 71.12 101 ASP A N 1
ATOM 751 C CA . ASP A 1 101 ? -5.792 3.522 -13.779 1.00 71.12 101 ASP A CA 1
ATOM 752 C C . ASP A 1 101 ? -6.466 3.347 -12.398 1.00 71.12 101 ASP A C 1
ATOM 754 O O . ASP A 1 101 ? -7.132 4.257 -11.905 1.00 71.12 101 ASP A O 1
ATOM 758 N N . ASP A 1 102 ? -6.339 2.165 -11.795 1.00 77.06 102 ASP A N 1
ATOM 759 C CA . ASP A 1 102 ? -6.841 1.795 -10.474 1.00 77.06 102 ASP A CA 1
ATOM 760 C C . ASP A 1 102 ? -5.763 1.811 -9.381 1.00 77.06 102 ASP A C 1
ATOM 762 O O . ASP A 1 102 ? -6.000 1.289 -8.293 1.00 77.06 102 ASP A O 1
ATOM 766 N N . GLU A 1 103 ? -4.605 2.415 -9.646 1.00 83.81 103 GLU A N 1
ATOM 767 C CA . GLU A 1 103 ? -3.442 2.475 -8.760 1.00 83.81 103 GLU A CA 1
ATOM 768 C C . GLU A 1 103 ? -2.932 3.917 -8.591 1.00 83.81 103 GLU A C 1
ATOM 770 O O . GLU A 1 103 ? -2.989 4.741 -9.505 1.00 83.81 103 GLU A O 1
ATOM 775 N N . PHE A 1 104 ? -2.400 4.214 -7.408 1.00 83.94 104 PHE A N 1
ATOM 776 C CA . PHE A 1 104 ? -1.740 5.470 -7.076 1.00 83.94 104 PHE A CA 1
ATOM 777 C C . PHE A 1 104 ? -0.226 5.279 -7.044 1.00 83.94 104 PHE A C 1
ATOM 779 O O . PHE A 1 104 ? 0.272 4.246 -6.598 1.00 83.94 104 PHE A O 1
ATOM 786 N N . GLN A 1 105 ? 0.509 6.295 -7.494 1.00 83.38 105 GLN A N 1
ATOM 787 C CA . GLN A 1 105 ? 1.962 6.260 -7.510 1.00 83.38 105 GLN A CA 1
ATOM 788 C C . GLN A 1 105 ? 2.576 7.080 -6.369 1.00 83.38 105 GLN A C 1
ATOM 790 O O . GLN A 1 105 ? 2.456 8.311 -6.337 1.00 83.38 105 GLN A O 1
ATOM 795 N N . CYS A 1 106 ? 3.334 6.402 -5.510 1.00 84.69 106 CYS A N 1
ATOM 796 C CA . CYS A 1 106 ? 4.144 7.016 -4.467 1.00 84.69 106 CYS A CA 1
ATOM 797 C C . CYS A 1 106 ? 5.178 7.989 -5.049 1.00 84.69 106 CYS A C 1
ATOM 799 O O . CYS A 1 106 ? 5.805 7.732 -6.079 1.00 84.69 106 CYS A O 1
ATOM 801 N N . GLN A 1 107 ? 5.365 9.128 -4.385 1.00 80.00 107 GLN A N 1
ATOM 802 C CA . GLN A 1 107 ? 6.179 10.230 -4.905 1.00 80.00 107 GLN A CA 1
ATOM 803 C C . GLN A 1 107 ? 7.684 10.049 -4.650 1.00 80.00 107 GLN A C 1
ATOM 805 O O . GLN A 1 107 ? 8.490 10.581 -5.418 1.00 80.00 107 GLN A O 1
ATOM 810 N N . ALA A 1 108 ? 8.077 9.314 -3.604 1.00 74.50 108 ALA A N 1
ATOM 811 C CA . ALA A 1 108 ? 9.483 9.118 -3.240 1.00 74.50 108 ALA A CA 1
ATOM 812 C C . ALA A 1 108 ? 10.213 8.066 -4.090 1.00 74.50 108 ALA A C 1
ATOM 814 O O . ALA A 1 108 ? 11.306 8.331 -4.594 1.00 74.50 108 ALA A O 1
ATOM 815 N N . ASP A 1 109 ? 9.628 6.881 -4.234 1.00 73.00 109 ASP A N 1
ATOM 816 C CA . ASP A 1 109 ? 10.239 5.697 -4.852 1.00 73.00 109 ASP A CA 1
ATOM 817 C C . ASP A 1 109 ? 9.534 5.259 -6.146 1.00 73.00 109 ASP A C 1
ATOM 819 O O . ASP A 1 109 ? 10.071 4.458 -6.911 1.00 73.00 109 ASP A O 1
ATOM 823 N N . GLY A 1 110 ? 8.357 5.823 -6.423 1.00 74.12 110 GLY A N 1
ATOM 824 C CA . GLY A 1 110 ? 7.553 5.501 -7.590 1.00 74.12 110 GLY A CA 1
ATOM 825 C C . GLY A 1 110 ? 6.766 4.198 -7.478 1.00 74.12 110 GLY A C 1
ATOM 826 O O . GLY A 1 110 ? 6.264 3.740 -8.506 1.00 74.12 110 GLY A O 1
ATOM 827 N N . VAL A 1 111 ? 6.665 3.612 -6.280 1.00 81.81 111 VAL A N 1
ATOM 828 C CA . VAL A 1 111 ? 5.900 2.383 -6.027 1.00 81.81 111 VAL A CA 1
ATOM 829 C C . VAL A 1 111 ? 4.411 2.607 -6.285 1.00 81.81 111 VAL A C 1
ATOM 831 O O . VAL A 1 111 ? 3.869 3.676 -6.010 1.00 81.81 111 VAL A O 1
ATOM 834 N N . CYS A 1 112 ? 3.751 1.582 -6.823 1.00 84.19 112 CYS A N 1
ATOM 835 C CA . CYS A 1 112 ? 2.316 1.588 -7.063 1.00 84.19 112 CYS A CA 1
ATOM 836 C C . CYS A 1 112 ? 1.568 0.921 -5.916 1.00 84.19 112 CYS A C 1
ATOM 838 O O . CYS A 1 112 ? 1.820 -0.243 -5.597 1.00 84.19 112 CYS A O 1
ATOM 840 N N . VAL A 1 113 ? 0.624 1.654 -5.336 1.00 85.50 113 VAL A N 1
ATOM 841 C CA . VAL A 1 113 ? -0.351 1.148 -4.366 1.00 85.50 113 VAL A CA 1
ATOM 842 C C . VAL A 1 113 ? -1.739 1.123 -5.013 1.00 85.50 113 VAL A C 1
ATOM 844 O O . VAL A 1 113 ? -1.983 1.870 -5.962 1.00 85.50 113 VAL A O 1
ATOM 847 N N . PRO A 1 114 ? -2.680 0.284 -4.554 1.00 89.50 114 PRO A N 1
ATOM 848 C CA . PRO A 1 114 ? -4.068 0.362 -4.998 1.00 89.50 114 PRO A CA 1
ATOM 849 C C . PRO A 1 114 ? -4.615 1.788 -4.855 1.00 89.50 114 PRO A C 1
ATOM 851 O O . PRO A 1 114 ? -4.481 2.400 -3.807 1.00 89.50 114 PRO A O 1
ATOM 854 N N . GLY A 1 115 ? -5.309 2.314 -5.861 1.00 84.44 115 GLY A N 1
ATOM 855 C CA . GLY A 1 115 ? -5.879 3.669 -5.832 1.00 84.44 115 GLY A CA 1
ATOM 856 C C . GLY A 1 115 ? -6.986 3.830 -4.786 1.00 84.44 115 GLY A C 1
ATOM 857 O O . GLY A 1 115 ? -7.378 4.937 -4.448 1.00 84.44 115 GLY A O 1
ATOM 858 N N . ALA A 1 116 ? -7.482 2.720 -4.231 1.00 84.62 116 ALA A N 1
ATOM 859 C CA . ALA A 1 116 ? -8.349 2.733 -3.058 1.00 84.62 116 ALA A CA 1
ATOM 860 C C . ALA A 1 116 ? -7.620 3.109 -1.754 1.00 84.62 116 ALA A C 1
ATOM 862 O O . ALA A 1 116 ? -8.311 3.344 -0.766 1.00 84.62 116 ALA A O 1
ATOM 863 N N . TRP A 1 117 ? -6.284 3.105 -1.753 1.00 89.06 117 TRP A N 1
ATOM 864 C CA . TRP A 1 117 ? -5.419 3.496 -0.634 1.00 89.06 117 TRP A CA 1
ATOM 865 C C . TRP A 1 117 ? -4.992 4.967 -0.730 1.00 89.06 117 TRP A C 1
ATOM 867 O O . TRP A 1 117 ? -4.520 5.537 0.238 1.00 89.06 117 TRP A O 1
ATOM 877 N N . GLU A 1 118 ? -5.232 5.639 -1.863 1.00 88.50 118 GLU A N 1
ATOM 878 C CA . GLU A 1 118 ? -5.103 7.096 -1.923 1.00 88.50 118 GLU A CA 1
ATOM 879 C C . GLU A 1 118 ? -6.183 7.741 -1.036 1.00 88.50 118 GLU A C 1
ATOM 881 O O . GLU A 1 118 ? -7.387 7.572 -1.274 1.00 88.50 118 GLU A O 1
ATOM 886 N N . CYS A 1 119 ? -5.760 8.524 -0.040 1.00 85.81 119 CYS A N 1
ATOM 887 C CA . CYS A 1 119 ? -6.636 9.199 0.919 1.00 85.81 119 CYS A CA 1
ATOM 888 C C . CYS A 1 119 ? -7.535 8.259 1.749 1.00 85.81 119 CYS A C 1
ATOM 890 O O . CYS A 1 119 ? -8.691 8.611 2.044 1.00 85.81 119 CYS A O 1
ATOM 892 N N . ASP A 1 120 ? -7.057 7.071 2.114 1.00 82.06 120 ASP A N 1
ATOM 893 C CA . ASP A 1 120 ? -7.793 6.129 2.964 1.00 82.06 120 ASP A CA 1
ATOM 894 C C . ASP A 1 120 ? -7.554 6.344 4.475 1.00 82.06 120 ASP A C 1
ATOM 896 O O . ASP A 1 120 ? -8.279 5.797 5.318 1.00 82.06 120 ASP A O 1
ATOM 900 N N . GLY A 1 121 ? -6.624 7.240 4.814 1.00 78.56 121 GLY A N 1
ATOM 901 C CA . GLY A 1 121 ? -6.212 7.581 6.169 1.00 78.56 121 GLY A CA 1
ATOM 902 C C . GLY A 1 121 ? -4.976 6.819 6.648 1.00 78.56 121 GLY A C 1
ATOM 903 O O . GLY A 1 121 ? -4.609 6.984 7.816 1.00 78.56 121 GLY A O 1
ATOM 904 N N . HIS A 1 122 ? -4.339 6.005 5.805 1.00 82.44 122 HIS A N 1
ATOM 905 C CA . HIS A 1 122 ? -3.115 5.269 6.101 1.00 82.44 122 HIS A CA 1
ATOM 906 C C . HIS A 1 122 ? -1.981 5.676 5.157 1.00 82.44 122 HIS A C 1
ATOM 908 O O . HIS A 1 122 ? -2.187 5.872 3.977 1.00 82.44 122 HIS A O 1
ATOM 914 N N . ALA A 1 123 ? -0.764 5.810 5.691 1.00 88.12 123 ALA A N 1
ATOM 915 C CA . ALA A 1 123 ? 0.418 6.008 4.860 1.00 88.12 123 ALA A CA 1
ATOM 916 C C . ALA A 1 123 ? 0.921 4.643 4.369 1.00 88.12 123 ALA A C 1
ATOM 918 O O . ALA A 1 123 ? 1.637 3.954 5.106 1.00 88.12 123 ALA A O 1
ATOM 919 N N . ASP A 1 124 ? 0.538 4.264 3.155 1.00 88.88 124 ASP A N 1
ATOM 920 C CA . ASP A 1 124 ? 1.003 3.063 2.462 1.00 88.88 124 ASP A CA 1
ATOM 921 C C . ASP A 1 124 ? 2.261 3.327 1.625 1.00 88.88 124 ASP A C 1
ATOM 923 O O . ASP A 1 124 ? 3.057 2.412 1.387 1.00 88.88 124 ASP A O 1
ATOM 927 N N . CYS A 1 125 ? 2.502 4.580 1.233 1.00 88.06 125 CYS A N 1
ATOM 928 C CA . CYS A 1 125 ? 3.782 4.992 0.663 1.00 88.06 125 CYS A CA 1
ATOM 929 C C . CYS A 1 125 ? 4.846 5.205 1.754 1.00 88.06 125 CYS A C 1
ATOM 931 O O . CYS A 1 125 ? 4.548 5.687 2.849 1.00 88.06 125 CYS A O 1
ATOM 933 N N . GLU A 1 126 ? 6.124 4.943 1.440 1.00 86.69 126 GLU A N 1
ATOM 934 C CA . GLU A 1 126 ? 7.244 5.167 2.380 1.00 86.69 126 GLU A CA 1
ATOM 935 C C . GLU A 1 126 ? 7.311 6.629 2.870 1.00 86.69 126 GLU A C 1
ATOM 937 O O . GLU A 1 126 ? 7.669 6.900 4.018 1.00 86.69 126 GLU A O 1
ATOM 942 N N . ASP A 1 127 ? 6.923 7.573 2.009 1.00 82.06 127 ASP A N 1
ATOM 943 C CA . ASP A 1 127 ? 6.852 9.005 2.302 1.00 82.06 127 ASP A CA 1
ATOM 944 C C . ASP A 1 127 ? 5.448 9.506 2.690 1.00 82.06 127 ASP A C 1
ATOM 946 O O . ASP A 1 127 ? 5.286 10.702 2.948 1.00 82.06 127 ASP A O 1
ATOM 950 N N . GLY A 1 128 ? 4.445 8.619 2.736 1.00 86.44 128 GLY A N 1
ATOM 951 C CA . GLY A 1 128 ? 3.041 8.952 2.998 1.00 86.44 128 GLY A CA 1
ATOM 952 C C . GLY A 1 128 ? 2.411 9.877 1.952 1.00 86.44 128 GLY A C 1
ATOM 953 O O . GLY A 1 128 ? 1.522 10.667 2.276 1.00 86.44 128 GLY A O 1
ATOM 954 N N . SER A 1 129 ? 2.922 9.868 0.718 1.00 87.19 129 SER A N 1
ATOM 955 C CA . SER A 1 129 ? 2.444 10.750 -0.352 1.00 87.19 129 SER A CA 1
ATOM 956 C C . SER A 1 129 ? 1.039 10.431 -0.871 1.00 87.19 129 SER A C 1
ATOM 958 O O . SER A 1 129 ? 0.402 11.310 -1.455 1.00 87.19 129 SER A O 1
ATOM 960 N N . ASP A 1 130 ? 0.550 9.225 -0.610 1.00 87.31 130 ASP A N 1
ATOM 961 C CA . ASP A 1 130 ? -0.837 8.782 -0.773 1.00 87.31 130 ASP A CA 1
ATOM 962 C C . ASP A 1 130 ? -1.818 9.501 0.174 1.00 87.31 130 ASP A C 1
ATOM 964 O O . ASP A 1 130 ? -2.993 9.659 -0.152 1.00 87.31 130 ASP A O 1
ATOM 968 N N . GLU A 1 131 ? -1.323 10.067 1.281 1.00 89.75 131 GLU A N 1
ATOM 969 C CA . GLU A 1 131 ? -2.091 10.846 2.265 1.00 89.75 131 GLU A CA 1
ATOM 970 C C . GLU A 1 131 ? -1.825 12.356 2.152 1.00 89.75 131 GLU A C 1
ATOM 972 O O . GLU A 1 131 ? -1.603 13.091 3.125 1.00 89.75 131 GLU A O 1
ATOM 977 N N . HIS A 1 132 ? -1.821 12.861 0.921 1.00 83.19 132 HIS A N 1
ATOM 978 C CA . HIS A 1 132 ? -1.486 14.252 0.645 1.00 83.19 132 HIS A CA 1
ATOM 979 C C . HIS A 1 132 ? -2.520 15.261 1.190 1.00 83.19 132 HIS A C 1
ATOM 981 O O . HIS A 1 132 ? -3.716 15.003 1.320 1.00 83.19 132 HIS A O 1
ATOM 987 N N . SER A 1 133 ? -2.087 16.506 1.407 1.00 79.50 133 SER A N 1
ATOM 988 C CA . SER A 1 133 ? -2.933 17.570 1.988 1.00 79.50 133 SER A CA 1
ATOM 989 C C . SER A 1 133 ? -4.209 17.937 1.203 1.00 79.50 133 SER A C 1
ATOM 991 O O . SER A 1 133 ? -5.089 18.597 1.756 1.00 79.50 133 SER A O 1
ATOM 993 N N . SER A 1 134 ? -4.316 17.545 -0.072 1.00 82.19 134 SER A N 1
ATOM 994 C CA . SER A 1 134 ? -5.512 17.730 -0.908 1.00 82.19 134 SER A CA 1
ATOM 995 C C . SER A 1 134 ? -6.609 16.692 -0.665 1.00 82.19 134 SER A C 1
ATOM 997 O O . SER A 1 134 ? -7.708 16.859 -1.199 1.00 82.19 134 SER A O 1
ATOM 999 N N . CYS A 1 135 ? -6.343 15.654 0.133 1.00 80.94 135 CYS A N 1
ATOM 1000 C CA . CYS A 1 135 ? -7.340 14.660 0.500 1.00 80.94 135 CYS A CA 1
ATOM 1001 C C . CYS A 1 135 ? -8.529 15.329 1.195 1.00 80.94 135 CYS A C 1
ATOM 1003 O O . CYS A 1 135 ? -8.379 16.196 2.064 1.00 80.94 135 CYS A O 1
ATOM 1005 N N . ALA A 1 136 ? -9.739 14.918 0.815 1.00 77.62 136 ALA A N 1
ATOM 1006 C CA . ALA A 1 136 ? -10.917 15.282 1.584 1.00 77.62 136 ALA A CA 1
ATOM 1007 C C . ALA A 1 136 ? -10.768 14.729 3.014 1.00 77.62 136 ALA A C 1
ATOM 1009 O O . ALA A 1 136 ? -10.159 13.674 3.191 1.00 77.62 136 ALA A O 1
ATOM 1010 N N . PRO A 1 137 ? -11.330 15.392 4.043 1.00 70.81 137 PRO A N 1
ATOM 1011 C CA . PRO A 1 137 ? -11.347 14.824 5.382 1.00 70.81 137 PRO A CA 1
ATOM 1012 C C . PRO A 1 137 ? -11.959 13.425 5.314 1.00 70.81 137 PRO A C 1
ATOM 1014 O O . PRO A 1 137 ? -13.117 13.292 4.905 1.00 70.81 137 PRO A O 1
ATOM 1017 N N . VAL A 1 138 ? -11.183 12.400 5.681 1.00 70.12 138 VAL A N 1
ATOM 1018 C CA . VAL A 1 138 ? -11.641 11.009 5.643 1.00 70.12 138 VAL A CA 1
ATOM 1019 C C . VAL A 1 138 ? -12.946 10.934 6.427 1.00 70.12 138 VAL A C 1
ATOM 1021 O O . VAL A 1 138 ? -12.987 11.211 7.626 1.00 70.12 138 VAL A O 1
ATOM 1024 N N . THR A 1 139 ? -14.041 10.661 5.720 1.00 74.00 139 THR A N 1
ATOM 1025 C CA . THR A 1 139 ? -15.374 10.545 6.309 1.00 74.00 139 THR A CA 1
ATOM 1026 C C . THR A 1 139 ? -15.796 9.098 6.140 1.00 74.00 139 THR A C 1
ATOM 1028 O O . THR A 1 139 ? -16.102 8.661 5.030 1.00 74.00 139 THR A O 1
ATOM 1031 N N . CYS A 1 140 ? -15.764 8.332 7.230 1.00 81.81 140 CYS A N 1
ATOM 1032 C CA . CYS A 1 140 ? -16.055 6.907 7.163 1.00 81.81 140 CYS A CA 1
ATOM 1033 C C . CYS A 1 140 ? -17.480 6.644 6.656 1.00 81.81 140 CYS A C 1
ATOM 1035 O O . CYS A 1 140 ? -18.417 7.407 6.917 1.00 81.81 140 CYS A O 1
ATOM 1037 N N . ARG A 1 141 ? -17.649 5.541 5.916 1.00 82.06 141 ARG A N 1
ATOM 1038 C CA . ARG A 1 141 ? -18.962 5.107 5.418 1.00 82.06 141 ARG A CA 1
ATOM 1039 C C . ARG A 1 141 ? -19.927 4.876 6.594 1.00 82.06 141 ARG A C 1
ATOM 1041 O O . ARG A 1 141 ? -19.486 4.509 7.682 1.00 82.06 141 ARG A O 1
ATOM 1048 N N . PRO A 1 142 ? -21.250 5.022 6.404 1.00 82.69 142 PRO A N 1
ATOM 1049 C CA . PRO A 1 142 ? -22.217 4.683 7.446 1.00 82.69 142 PRO A CA 1
ATOM 1050 C C . PRO A 1 142 ? -22.000 3.255 7.973 1.00 82.69 142 PRO A C 1
ATOM 1052 O O . PRO A 1 142 ? -21.914 2.316 7.184 1.00 82.69 142 PRO A O 1
ATOM 1055 N N . GLY A 1 143 ? -21.912 3.100 9.297 1.00 83.88 143 GLY A N 1
ATOM 1056 C CA . GLY A 1 143 ? -21.593 1.821 9.950 1.00 83.88 143 GLY A CA 1
ATOM 1057 C C . GLY A 1 143 ? -20.108 1.606 10.266 1.00 83.88 143 GLY A C 1
ATOM 1058 O O . GLY A 1 143 ? -19.776 0.598 10.885 1.00 83.88 143 GLY A O 1
ATOM 1059 N N . TYR A 1 144 ? -19.242 2.550 9.894 1.00 91.00 144 TYR A N 1
ATOM 1060 C CA . TYR A 1 144 ? -17.827 2.589 10.260 1.00 91.00 144 TYR A CA 1
ATOM 1061 C C . TYR A 1 144 ? -17.557 3.738 11.240 1.00 91.00 144 TYR A C 1
ATOM 1063 O O . TYR A 1 144 ? -18.270 4.746 11.243 1.00 91.00 144 TYR A O 1
ATOM 1071 N N . VAL A 1 145 ? -16.518 3.589 12.054 1.00 88.81 145 VAL A N 1
ATOM 1072 C CA . VAL A 1 145 ? -16.005 4.590 12.995 1.00 88.81 145 VAL A CA 1
ATOM 1073 C C . VAL A 1 145 ? -14.607 4.994 12.564 1.00 88.81 145 VAL A C 1
ATOM 1075 O O . VAL A 1 145 ? -13.844 4.168 12.070 1.00 88.81 145 VAL A O 1
ATOM 1078 N N . GLN A 1 146 ? -14.290 6.273 12.748 1.00 88.50 146 GLN A N 1
ATOM 1079 C CA . GLN A 1 146 ? -12.973 6.804 12.437 1.00 88.50 146 GLN A CA 1
ATOM 1080 C C . GLN A 1 146 ? -12.064 6.731 13.665 1.00 88.50 146 GLN A C 1
ATOM 1082 O O . GLN A 1 146 ? -12.359 7.358 14.685 1.00 88.50 146 GLN A O 1
ATOM 1087 N N . CYS A 1 147 ? -10.950 6.022 13.532 1.00 88.44 147 CYS A N 1
ATOM 1088 C CA . CYS A 1 147 ? -9.842 6.015 14.476 1.00 88.44 147 CYS A CA 1
ATOM 1089 C C . CYS A 1 147 ? -9.169 7.410 14.540 1.00 88.44 147 CYS A C 1
ATOM 1091 O O . CYS A 1 147 ? -9.241 8.192 13.582 1.00 88.44 147 CYS A O 1
ATOM 1093 N N . PRO A 1 148 ? -8.460 7.768 15.625 1.00 86.25 148 PRO A N 1
ATOM 1094 C CA . PRO A 1 148 ? -7.702 9.018 15.724 1.00 86.25 148 PRO A CA 1
ATOM 1095 C C . PRO A 1 148 ? -6.658 9.185 14.611 1.00 86.25 148 PRO A C 1
ATOM 1097 O O . PRO A 1 148 ? -6.465 10.304 14.127 1.00 86.25 148 PRO A O 1
ATOM 1100 N N . ASN A 1 149 ? -6.054 8.079 14.165 1.00 79.12 149 ASN A N 1
ATOM 1101 C CA . ASN A 1 149 ? -5.133 8.015 13.028 1.00 79.12 149 ASN A CA 1
ATOM 1102 C C . ASN A 1 149 ? -5.820 8.080 11.651 1.00 79.12 149 ASN A C 1
ATOM 1104 O O . ASN A 1 149 ? -5.144 7.903 10.655 1.00 79.12 149 ASN A O 1
ATOM 1108 N N . LYS A 1 150 ? -7.126 8.382 11.594 1.00 81.62 150 LYS A N 1
ATOM 1109 C CA . LYS A 1 150 ? -7.955 8.540 10.383 1.00 81.62 150 LYS A CA 1
ATOM 1110 C C . LYS A 1 150 ? -8.408 7.262 9.691 1.00 81.62 150 LYS A C 1
ATOM 1112 O O . LYS A 1 150 ? -9.291 7.380 8.844 1.00 81.62 150 LYS A O 1
ATOM 1117 N N . MET A 1 151 ? -7.964 6.091 10.136 1.00 81.50 151 MET A N 1
ATOM 1118 C CA . MET A 1 151 ? -8.438 4.812 9.611 1.00 81.50 151 MET A CA 1
ATOM 1119 C C . MET A 1 151 ? -9.917 4.558 9.945 1.00 81.50 151 MET A C 1
ATOM 1121 O O . MET A 1 151 ? -10.422 4.991 10.983 1.00 81.50 151 MET A O 1
ATOM 1125 N N . CYS A 1 152 ? -10.628 3.862 9.058 1.00 87.56 152 CYS A N 1
ATOM 1126 C CA . CYS A 1 152 ? -12.042 3.532 9.230 1.00 87.56 152 CYS A CA 1
ATOM 1127 C C . CYS A 1 152 ? -12.237 2.044 9.529 1.00 87.56 152 CYS A C 1
ATOM 1129 O O . CYS A 1 152 ? -12.050 1.207 8.648 1.00 87.56 152 CYS A O 1
ATOM 1131 N N . ILE A 1 153 ? -12.732 1.725 10.723 1.00 89.81 153 ILE A N 1
ATOM 1132 C CA . ILE A 1 153 ? -13.067 0.353 11.130 1.00 89.81 153 ILE A CA 1
ATOM 1133 C C . ILE A 1 153 ? -14.589 0.178 11.257 1.00 89.81 153 ILE A C 1
ATOM 1135 O O . ILE A 1 153 ? -15.302 1.155 11.501 1.00 89.81 153 ILE A O 1
ATOM 1139 N N . PRO A 1 154 ? -15.151 -1.026 11.065 1.00 93.06 154 PRO A N 1
ATOM 1140 C CA . PRO A 1 154 ? -16.549 -1.313 11.379 1.00 93.06 154 PRO A CA 1
ATOM 1141 C C . PRO A 1 154 ? -16.909 -0.927 12.820 1.00 93.06 154 PRO A C 1
ATOM 1143 O O . PRO A 1 154 ? -16.146 -1.162 13.745 1.00 93.06 154 PRO A O 1
ATOM 1146 N N . ALA A 1 155 ? -18.115 -0.406 13.056 1.00 90.12 155 ALA A N 1
ATOM 1147 C CA . ALA A 1 155 ? -18.533 -0.001 14.405 1.00 90.12 155 ALA A CA 1
ATOM 1148 C C . ALA A 1 155 ? -18.576 -1.131 15.442 1.00 90.12 155 ALA A C 1
ATOM 1150 O O . ALA A 1 155 ? -18.566 -0.856 16.637 1.00 90.12 155 ALA A O 1
ATOM 1151 N N . GLY A 1 156 ? -18.643 -2.385 14.992 1.00 89.62 156 GLY A N 1
ATOM 1152 C CA . GLY A 1 156 ? -18.564 -3.555 15.865 1.00 89.62 156 GLY A CA 1
ATOM 1153 C C . GLY A 1 156 ? -17.145 -3.947 16.278 1.00 89.62 156 GLY A C 1
ATOM 1154 O O . GLY A 1 156 ? -17.039 -4.816 17.128 1.00 89.62 156 GLY A O 1
ATOM 1155 N N . TRP A 1 157 ? -16.119 -3.341 15.674 1.00 93.88 157 TRP A N 1
ATOM 1156 C CA . TRP A 1 157 ? -14.694 -3.568 15.962 1.00 93.88 157 TRP A CA 1
ATOM 1157 C C . TRP A 1 157 ? -14.147 -2.569 16.985 1.00 93.88 157 TRP A C 1
ATOM 1159 O O . TRP A 1 157 ? -12.998 -2.606 17.380 1.00 93.88 157 TRP A O 1
ATOM 1169 N N . LEU A 1 158 ? -14.984 -1.633 17.434 1.00 91.69 158 LEU A N 1
ATOM 1170 C CA . LEU A 1 158 ? -14.631 -0.807 18.572 1.00 91.69 158 LEU A CA 1
ATOM 1171 C C . LEU A 1 158 ? -14.788 -1.648 19.844 1.00 91.69 158 LEU A C 1
ATOM 1173 O O . LEU A 1 158 ? -15.922 -2.013 20.183 1.00 91.69 158 LEU A O 1
ATOM 1177 N N . CYS A 1 159 ? -13.694 -1.872 20.572 1.00 91.12 159 CYS A N 1
ATOM 1178 C CA . CYS A 1 159 ? -13.679 -2.610 21.836 1.00 91.12 159 CYS A CA 1
ATOM 1179 C C . CYS A 1 159 ? -14.076 -4.084 21.709 1.00 91.12 159 CYS A C 1
ATOM 1181 O O . CYS A 1 159 ? -14.824 -4.601 22.556 1.00 91.12 159 CYS A O 1
ATOM 1183 N N . ASP A 1 160 ? -13.631 -4.750 20.648 1.00 90.44 160 ASP A N 1
ATOM 1184 C CA . ASP A 1 160 ? -13.858 -6.179 20.433 1.00 90.44 160 ASP A CA 1
ATOM 1185 C C . ASP A 1 160 ? -12.676 -7.058 20.882 1.00 90.44 160 ASP A C 1
ATOM 1187 O O . ASP A 1 160 ? -12.832 -8.279 21.015 1.00 90.44 160 ASP A O 1
ATOM 1191 N N . GLY A 1 161 ? -11.563 -6.428 21.266 1.00 87.06 161 GLY A N 1
ATOM 1192 C CA . GLY A 1 161 ? -10.371 -7.064 21.818 1.00 87.06 161 GLY A CA 1
ATOM 1193 C C . GLY A 1 161 ? -9.229 -7.230 20.818 1.00 87.06 161 GLY A C 1
ATOM 1194 O O . GLY A 1 161 ? -8.160 -7.697 21.232 1.00 87.06 161 GLY A O 1
ATOM 1195 N N . ASP A 1 162 ? -9.428 -6.854 19.556 1.00 91.81 162 ASP A N 1
ATOM 1196 C CA . ASP A 1 162 ? -8.415 -6.872 18.507 1.00 91.81 162 ASP A CA 1
ATOM 1197 C C . ASP A 1 162 ? -7.932 -5.441 18.187 1.00 91.81 162 ASP A C 1
ATOM 1199 O O . ASP A 1 162 ? -8.615 -4.456 18.420 1.00 91.81 162 ASP A O 1
ATOM 1203 N N . ASN A 1 163 ? -6.681 -5.296 17.734 1.00 91.19 163 ASN A N 1
ATOM 1204 C CA . ASN A 1 163 ? -6.121 -3.986 17.369 1.00 91.19 163 ASN A CA 1
ATOM 1205 C C . ASN A 1 163 ? -6.384 -3.707 15.885 1.00 91.19 163 ASN A C 1
ATOM 1207 O O . ASN A 1 163 ? -5.499 -3.911 15.043 1.00 91.19 163 ASN A O 1
ATOM 1211 N N . ASP A 1 164 ? -7.582 -3.236 15.573 1.00 92.38 164 ASP A N 1
ATOM 1212 C CA . ASP A 1 164 ? -8.022 -2.927 14.218 1.00 92.38 164 ASP A CA 1
ATOM 1213 C C . ASP A 1 164 ? -7.614 -1.524 13.774 1.00 92.38 164 ASP A C 1
ATOM 1215 O O . ASP A 1 164 ? -7.284 -1.326 12.602 1.00 92.38 164 ASP A O 1
ATOM 1219 N N . CYS A 1 165 ? -7.531 -0.559 14.696 1.00 90.50 165 CYS A N 1
ATOM 1220 C CA . CYS A 1 165 ? -6.985 0.770 14.397 1.00 90.50 165 CYS A CA 1
ATOM 1221 C C . CYS A 1 165 ? -5.455 0.766 14.191 1.00 90.50 165 CYS A C 1
ATOM 1223 O O . CYS A 1 165 ? -4.890 1.794 13.815 1.00 90.50 165 CYS A O 1
ATOM 1225 N N . ARG A 1 166 ? -4.760 -0.362 14.411 1.00 87.62 166 ARG A N 1
ATOM 1226 C CA . ARG A 1 166 ? -3.288 -0.555 14.357 1.00 87.62 166 ARG A CA 1
ATOM 1227 C C . ARG A 1 166 ? -2.465 0.290 15.339 1.00 87.62 166 ARG A C 1
ATOM 1229 O O . ARG A 1 166 ? -1.303 -0.034 15.580 1.00 87.62 166 ARG A O 1
ATOM 1236 N N . ASP A 1 167 ? -3.047 1.317 15.946 1.00 89.50 167 ASP A N 1
ATOM 1237 C CA . ASP A 1 167 ? -2.478 2.154 17.007 1.00 89.50 167 ASP A CA 1
ATOM 1238 C C . ASP A 1 167 ? -3.094 1.864 18.394 1.00 89.50 167 ASP A C 1
ATOM 1240 O O . ASP A 1 167 ? -2.817 2.589 19.353 1.00 89.50 167 ASP A O 1
ATOM 1244 N N . MET A 1 168 ? -3.896 0.794 18.512 1.00 88.50 168 MET A N 1
ATOM 1245 C CA . MET A 1 168 ? -4.626 0.369 19.714 1.00 88.50 168 MET A CA 1
ATOM 1246 C C . MET A 1 168 ? -5.693 1.371 20.186 1.00 88.50 168 MET A C 1
ATOM 1248 O O . MET A 1 168 ? -6.093 1.347 21.348 1.00 88.50 168 MET A O 1
ATOM 1252 N N . SER A 1 169 ? -6.086 2.344 19.364 1.00 91.88 169 SER A N 1
ATOM 1253 C CA . SER A 1 169 ? -7.021 3.401 19.782 1.00 91.88 169 SER A CA 1
ATOM 1254 C C . SER A 1 169 ? -8.478 2.952 19.885 1.00 91.88 169 SER A C 1
ATOM 1256 O O . SER A 1 169 ? -9.234 3.534 20.658 1.00 91.88 169 SER A O 1
ATOM 1258 N N . ASP A 1 170 ? -8.855 1.913 19.155 1.00 90.94 170 ASP A N 1
ATOM 1259 C CA . ASP A 1 170 ? -10.138 1.212 19.232 1.00 90.94 170 ASP A CA 1
ATOM 1260 C C . ASP A 1 170 ? -10.337 0.429 20.525 1.00 90.94 170 ASP A C 1
ATOM 1262 O O . ASP A 1 170 ? -11.464 0.300 20.996 1.00 90.94 170 ASP A O 1
ATOM 1266 N N . GLU A 1 171 ? -9.242 -0.036 21.115 1.00 92.44 171 GLU A N 1
ATOM 1267 C CA . GLU A 1 171 ? -9.232 -0.800 22.364 1.00 92.44 171 GLU A CA 1
ATOM 1268 C C . GLU A 1 171 ? -8.904 0.065 23.592 1.00 92.44 171 GLU A C 1
ATOM 1270 O O . GLU A 1 171 ? -8.789 -0.418 24.725 1.00 92.44 171 GLU A O 1
ATOM 1275 N N . GLN A 1 172 ? -8.743 1.372 23.385 1.00 88.12 172 GLN A N 1
ATOM 1276 C CA . GLN A 1 172 ? -8.532 2.344 24.450 1.00 88.12 172 GLN A CA 1
ATOM 1277 C C . GLN A 1 172 ? -9.860 2.935 24.925 1.00 88.12 172 GLN A C 1
ATOM 1279 O O . GLN A 1 172 ? -10.785 3.168 24.155 1.00 88.12 172 GLN A O 1
ATOM 1284 N N . ASP A 1 173 ? -9.956 3.173 26.237 1.00 82.62 173 ASP A N 1
ATOM 1285 C CA . ASP A 1 173 ? -11.133 3.768 26.887 1.00 82.62 173 ASP A CA 1
ATOM 1286 C C . ASP A 1 173 ? -12.461 3.045 26.602 1.00 82.62 173 ASP A C 1
ATOM 1288 O O . ASP A 1 173 ? -13.549 3.631 26.643 1.00 82.62 173 ASP A O 1
ATOM 1292 N N . CYS A 1 174 ? -12.380 1.733 26.384 1.00 84.62 174 CYS A N 1
ATOM 1293 C CA . CYS A 1 174 ? -13.547 0.902 26.187 1.00 84.62 174 CYS A CA 1
ATOM 1294 C C . CYS A 1 174 ? -14.497 0.978 27.380 1.00 84.62 174 CYS A C 1
ATOM 1296 O O . CYS A 1 174 ? -14.056 0.871 28.533 1.00 84.62 174 CYS A O 1
ATOM 1298 N N . PRO A 1 175 ? -15.816 1.129 27.144 1.00 78.38 175 PRO A N 1
ATOM 1299 C CA . PRO A 1 175 ? -16.787 1.109 28.217 1.00 78.38 175 PRO A CA 1
ATOM 1300 C C . PRO A 1 175 ? -16.739 -0.267 28.875 1.00 78.38 175 PRO A C 1
ATOM 1302 O O . PRO A 1 175 ? -17.334 -1.229 28.391 1.00 78.38 175 PRO A O 1
ATOM 1305 N N . THR A 1 176 ? -16.031 -0.370 30.003 1.00 68.81 176 THR A N 1
ATOM 1306 C CA . THR A 1 176 ? -16.054 -1.591 30.802 1.00 68.81 176 THR A CA 1
ATOM 1307 C C . THR A 1 176 ? -17.510 -1.845 31.160 1.00 68.81 176 THR A C 1
ATOM 1309 O O . THR A 1 176 ? -18.140 -0.938 31.728 1.00 68.81 176 THR A O 1
ATOM 1312 N N . PRO A 1 177 ? -18.069 -3.032 30.852 1.00 66.06 177 PRO A N 1
ATOM 1313 C CA . PRO A 1 177 ? -19.388 -3.383 31.336 1.00 66.06 177 PRO A CA 1
ATOM 1314 C C . PRO A 1 177 ? -19.413 -3.086 32.836 1.00 66.06 177 PRO A C 1
ATOM 1316 O O . PRO A 1 177 ? -18.478 -3.494 33.537 1.00 66.06 177 PRO A O 1
ATOM 1319 N N . PRO A 1 178 ? -20.408 -2.333 33.343 1.00 65.62 178 PRO A N 1
ATOM 1320 C CA . PRO A 1 178 ? -20.455 -2.027 34.763 1.00 65.62 178 PRO A CA 1
ATOM 1321 C C . PRO A 1 178 ? -20.394 -3.356 35.506 1.00 65.62 178 PRO A C 1
ATOM 1323 O O . PRO A 1 178 ? -21.136 -4.272 35.156 1.00 65.62 178 PRO A O 1
ATOM 1326 N N . PHE A 1 179 ? -19.468 -3.488 36.455 1.00 71.69 179 PHE A N 1
ATOM 1327 C CA . PHE A 1 179 ? -19.291 -4.726 37.203 1.00 71.69 179 PHE A CA 1
ATOM 1328 C C . PHE A 1 179 ? -20.630 -5.090 37.855 1.00 71.69 179 PHE A C 1
ATOM 1330 O O . PHE A 1 179 ? -21.183 -4.308 38.627 1.00 71.69 179 PHE A O 1
ATOM 1337 N N . ARG A 1 180 ? -21.195 -6.243 37.479 1.00 79.81 180 ARG A N 1
ATOM 1338 C CA . ARG A 1 180 ? -22.460 -6.747 38.024 1.00 79.81 180 ARG A CA 1
ATOM 1339 C C . ARG A 1 180 ? -22.212 -8.111 38.622 1.00 79.81 180 ARG A C 1
ATOM 1341 O O . ARG A 1 180 ? -21.590 -8.961 37.988 1.00 79.81 180 ARG A O 1
ATOM 1348 N N . CYS A 1 181 ? -22.752 -8.329 39.807 1.00 85.19 181 CYS A N 1
ATOM 1349 C CA . CYS A 1 181 ? -22.733 -9.647 40.401 1.00 85.19 181 CYS A CA 1
ATOM 1350 C C . CYS A 1 181 ? -23.740 -10.577 39.696 1.00 85.19 181 CYS A C 1
ATOM 1352 O O . CYS A 1 181 ? -24.784 -10.108 39.225 1.00 85.19 181 CYS A O 1
ATOM 1354 N N . PRO A 1 182 ? -23.447 -11.886 39.600 1.00 84.19 182 PRO A N 1
ATOM 1355 C CA . PRO A 1 182 ? -24.402 -12.903 39.168 1.00 84.19 182 PRO A CA 1
ATOM 1356 C C . PRO A 1 182 ? -25.740 -12.823 39.918 1.00 84.19 182 PRO A C 1
ATOM 1358 O O . PRO A 1 182 ? -25.822 -12.311 41.034 1.00 84.19 182 PRO A O 1
ATOM 1361 N N . ALA A 1 183 ? -26.802 -13.370 39.323 1.00 84.19 183 ALA A N 1
ATOM 1362 C CA . ALA A 1 183 ? -28.124 -13.381 39.947 1.00 84.19 183 ALA A CA 1
ATOM 1363 C C . ALA A 1 183 ? -28.081 -14.005 41.358 1.00 84.19 183 ALA A C 1
ATOM 1365 O O . ALA A 1 183 ? -27.569 -15.109 41.538 1.00 84.19 183 ALA A O 1
ATOM 1366 N N . GLY A 1 184 ? -28.634 -13.299 42.351 1.00 82.88 184 GLY A N 1
ATOM 1367 C CA . GLY A 1 184 ? -28.638 -13.728 43.758 1.00 82.88 184 GLY A CA 1
ATOM 1368 C C . GLY A 1 184 ? -27.424 -13.282 44.582 1.00 82.88 184 GLY A C 1
ATOM 1369 O O . GLY A 1 184 ? -27.310 -13.674 45.744 1.00 82.88 184 GLY A O 1
ATOM 1370 N N . GLN A 1 185 ? -26.544 -12.455 44.015 1.00 90.94 185 GLN A N 1
ATOM 1371 C CA . GLN A 1 185 ? -25.409 -11.851 44.713 1.00 90.94 185 GLN A CA 1
ATOM 1372 C C . GLN A 1 185 ? -25.557 -10.324 44.807 1.00 90.94 185 GLN A C 1
ATOM 1374 O O . GLN A 1 185 ? -26.147 -9.688 43.931 1.00 90.94 185 GLN A O 1
ATOM 1379 N N . TRP A 1 186 ? -25.035 -9.748 45.887 1.00 89.44 186 TRP A N 1
ATOM 1380 C CA . TRP A 1 186 ? -24.987 -8.317 46.159 1.00 89.44 186 TRP A CA 1
ATOM 1381 C C . TRP A 1 186 ? -23.582 -7.776 45.888 1.00 89.44 186 TRP A C 1
ATOM 1383 O O . TRP A 1 186 ? -22.586 -8.422 46.213 1.00 89.44 186 TRP A O 1
ATOM 1393 N N . LEU A 1 187 ? -23.518 -6.605 45.259 1.00 89.06 187 LEU A N 1
ATOM 1394 C CA . LEU A 1 187 ? -22.273 -5.923 44.923 1.00 89.06 187 LEU A CA 1
ATOM 1395 C C . LEU A 1 187 ? -21.795 -5.090 46.111 1.00 89.06 187 LEU A C 1
ATOM 1397 O O . LEU A 1 187 ? -22.503 -4.169 46.516 1.00 89.06 187 LEU A O 1
ATOM 1401 N N . CYS A 1 188 ? -20.584 -5.364 46.601 1.00 89.69 188 CYS A N 1
ATOM 1402 C CA . CYS A 1 188 ? -19.937 -4.504 47.586 1.00 89.69 188 CYS A CA 1
ATOM 1403 C C . CYS A 1 188 ? -19.770 -3.078 47.009 1.00 89.69 188 CYS A C 1
ATOM 1405 O O . CYS A 1 188 ? -19.382 -2.936 45.849 1.00 89.69 188 CYS A O 1
ATOM 1407 N N . PRO A 1 189 ? -20.055 -1.997 47.759 1.00 83.69 189 PRO A N 1
ATOM 1408 C CA . PRO A 1 189 ? -20.180 -0.653 47.186 1.00 83.69 189 PRO A CA 1
ATOM 1409 C C . PRO A 1 189 ? -18.855 -0.043 46.722 1.00 83.69 189 PRO A C 1
ATOM 1411 O O . PRO A 1 189 ? -18.838 0.751 45.782 1.00 83.69 189 PRO A O 1
ATOM 1414 N N . THR A 1 190 ? -17.758 -0.391 47.394 1.00 77.88 190 THR A N 1
ATOM 1415 C CA . THR A 1 190 ? -16.425 0.184 47.149 1.00 77.88 190 THR A CA 1
ATOM 1416 C C . THR A 1 190 ? -15.505 -0.788 46.413 1.00 77.88 190 THR A C 1
ATOM 1418 O O . THR A 1 190 ? -14.555 -0.374 45.749 1.00 77.88 190 THR A O 1
ATOM 1421 N N . ASP A 1 191 ? -15.814 -2.081 46.489 1.00 80.19 191 ASP A N 1
ATOM 1422 C CA . ASP A 1 191 ? -14.974 -3.162 45.996 1.00 80.19 191 ASP A CA 1
ATOM 1423 C C . ASP A 1 191 ? -15.629 -3.885 44.817 1.00 80.19 191 ASP A C 1
ATOM 1425 O O . ASP A 1 191 ? -16.840 -4.083 44.768 1.00 80.19 191 ASP A O 1
ATOM 1429 N N . ARG A 1 192 ? -14.815 -4.381 43.878 1.00 84.81 192 ARG A N 1
ATOM 1430 C CA . ARG A 1 192 ? -15.270 -5.307 42.821 1.00 84.81 192 ARG A CA 1
ATOM 1431 C C . ARG A 1 192 ? -15.466 -6.723 43.383 1.00 84.81 192 ARG A C 1
ATOM 1433 O O . ARG A 1 192 ? -14.885 -7.684 42.884 1.00 84.81 192 ARG A O 1
ATOM 1440 N N . ALA A 1 193 ? -16.248 -6.830 44.452 1.00 88.81 193 ALA A N 1
ATOM 1441 C CA . ALA A 1 193 ? -16.532 -8.057 45.179 1.00 88.81 193 ALA A CA 1
ATOM 1442 C C . ALA A 1 193 ? -18.041 -8.308 45.237 1.00 88.81 193 ALA A C 1
ATOM 1444 O O . ALA A 1 193 ? -18.847 -7.378 45.285 1.00 88.81 193 ALA A O 1
ATOM 1445 N N . CYS A 1 194 ? -18.407 -9.584 45.213 1.00 92.50 194 CYS A N 1
ATOM 1446 C CA . CYS A 1 194 ? -19.787 -10.033 45.257 1.00 92.50 194 CYS A CA 1
ATOM 1447 C C . CYS A 1 194 ? -19.971 -10.972 46.440 1.00 92.50 194 CYS A C 1
ATOM 1449 O O . CYS A 1 194 ? -19.231 -11.948 46.571 1.00 92.50 194 CYS A O 1
ATOM 1451 N N . VAL A 1 195 ? -20.981 -10.700 47.256 1.00 91.06 195 VAL A N 1
ATOM 1452 C CA . VAL A 1 195 ? -21.395 -11.555 48.375 1.00 91.06 195 VAL A CA 1
ATOM 1453 C C . VAL A 1 195 ? -22.784 -12.113 48.093 1.00 91.06 195 VAL A C 1
ATOM 1455 O O . VAL A 1 195 ? -23.504 -11.611 47.228 1.00 91.06 195 VAL A O 1
ATOM 1458 N N . ALA A 1 196 ? -23.189 -13.188 48.764 1.00 91.31 196 ALA A N 1
ATOM 1459 C CA . ALA A 1 196 ? -24.562 -13.665 48.629 1.00 91.31 196 ALA A CA 1
ATOM 1460 C C . ALA A 1 196 ? -25.531 -12.593 49.153 1.00 91.31 196 ALA A C 1
ATOM 1462 O O . ALA A 1 196 ? -25.248 -11.957 50.158 1.00 91.31 196 ALA A O 1
ATOM 1463 N N . VAL A 1 197 ? -26.708 -12.427 48.540 1.00 88.56 197 VAL A N 1
ATOM 1464 C CA . VAL A 1 197 ? -27.731 -11.503 49.087 1.00 88.56 197 VAL A CA 1
ATOM 1465 C C . VAL A 1 197 ? -28.119 -11.876 50.528 1.00 88.56 197 VAL A C 1
ATOM 1467 O O . VAL A 1 197 ? -28.505 -11.013 51.304 1.00 88.56 197 VAL A O 1
ATOM 1470 N N . ALA A 1 198 ? -27.996 -13.156 50.894 1.00 88.69 198 ALA A N 1
ATOM 1471 C CA . ALA A 1 198 ? -28.232 -13.646 52.252 1.00 88.69 198 ALA A CA 1
ATOM 1472 C C . ALA A 1 198 ? -27.111 -13.309 53.254 1.00 88.69 198 ALA A C 1
ATOM 1474 O O . ALA A 1 198 ? -27.355 -13.418 54.447 1.00 88.69 198 ALA A O 1
ATOM 1475 N N . ALA A 1 199 ? -25.929 -12.926 52.766 1.00 91.06 199 ALA A N 1
ATOM 1476 C CA . ALA A 1 199 ? -24.781 -12.482 53.557 1.00 91.06 199 ALA A CA 1
ATOM 1477 C C . ALA A 1 199 ? -24.751 -10.948 53.706 1.00 91.06 199 ALA A C 1
ATOM 1479 O O . ALA A 1 199 ? -23.720 -10.355 53.967 1.00 91.06 199 ALA A O 1
ATOM 1480 N N . VAL A 1 200 ? -25.876 -10.274 53.444 1.00 91.75 200 VAL A N 1
ATOM 1481 C CA . VAL A 1 200 ? -26.033 -8.842 53.709 1.00 91.75 200 VAL A CA 1
ATOM 1482 C C . VAL A 1 200 ? -26.801 -8.710 55.018 1.00 91.75 200 VAL A C 1
ATOM 1484 O O . VAL A 1 200 ? -27.931 -9.202 55.107 1.00 91.75 200 VAL A O 1
ATOM 1487 N N . CYS A 1 201 ? -26.226 -8.017 56.001 1.00 90.62 201 CYS A N 1
ATOM 1488 C CA . CYS A 1 201 ? -26.782 -7.856 57.347 1.00 90.62 201 CYS A CA 1
ATOM 1489 C C . CYS A 1 201 ? -26.945 -9.182 58.120 1.00 90.62 201 CYS A C 1
ATOM 1491 O O . CYS A 1 201 ? -27.933 -9.359 58.847 1.00 90.62 201 CYS A O 1
ATOM 1493 N N . ASP A 1 202 ? -26.020 -10.127 57.954 1.00 90.56 202 ASP A N 1
ATOM 1494 C CA . ASP A 1 202 ? -26.030 -11.427 58.634 1.00 90.56 202 ASP A CA 1
ATOM 1495 C C . ASP A 1 202 ? -25.128 -11.469 59.888 1.00 90.56 202 ASP A C 1
ATOM 1497 O O . ASP A 1 202 ? -25.103 -12.463 60.626 1.00 90.56 202 ASP A O 1
ATOM 1501 N N . GLY A 1 203 ? -24.451 -10.356 60.182 1.00 86.38 203 GLY A N 1
ATOM 1502 C CA . GLY A 1 203 ? -23.542 -10.197 61.311 1.00 86.38 203 GLY A CA 1
ATOM 1503 C C . GLY A 1 203 ? -22.105 -10.643 61.029 1.00 86.38 203 GLY A C 1
ATOM 1504 O O . GLY A 1 203 ? -21.288 -10.622 61.961 1.00 86.38 203 GLY A O 1
ATOM 1505 N N . GLN A 1 204 ? -21.779 -11.046 59.798 1.00 90.88 204 GLN A N 1
ATOM 1506 C CA . GLN A 1 204 ? -20.432 -11.393 59.340 1.00 90.88 204 GLN A CA 1
ATOM 1507 C C . GLN A 1 204 ? -19.937 -10.362 58.325 1.00 90.88 204 GLN A C 1
ATOM 1509 O O . GLN A 1 204 ? -20.710 -9.782 57.590 1.00 90.88 204 GLN A O 1
ATOM 1514 N N . ARG A 1 205 ? -18.629 -10.069 58.329 1.00 92.19 205 ARG A N 1
ATOM 1515 C CA . ARG A 1 205 ? -18.038 -9.180 57.316 1.00 92.19 205 ARG A CA 1
ATOM 1516 C C . ARG A 1 205 ? -17.621 -10.016 56.118 1.00 92.19 205 ARG A C 1
ATOM 1518 O O . ARG A 1 205 ? -16.529 -10.593 56.140 1.00 92.19 205 ARG A O 1
ATOM 1525 N N . ASP A 1 206 ? -18.460 -10.048 55.101 1.00 91.56 206 ASP A N 1
ATOM 1526 C CA . ASP A 1 206 ? -18.221 -10.732 53.837 1.00 91.56 206 ASP A CA 1
ATOM 1527 C C . ASP A 1 206 ? -17.687 -9.781 52.756 1.00 91.56 206 ASP A C 1
ATOM 1529 O O . ASP A 1 206 ? -16.916 -10.212 51.890 1.00 91.56 206 ASP A O 1
ATOM 1533 N N . CYS A 1 207 ? -18.001 -8.478 52.813 1.00 91.25 207 CYS A N 1
ATOM 1534 C CA . CYS A 1 207 ? -17.327 -7.490 51.964 1.00 91.25 207 CYS A CA 1
ATOM 1535 C C . CYS A 1 207 ? -15.935 -7.115 52.516 1.00 91.25 207 CYS A C 1
ATOM 1537 O O . CYS A 1 207 ? -15.752 -7.044 53.736 1.00 91.25 207 CYS A O 1
ATOM 1539 N N . PRO A 1 208 ? -14.940 -6.804 51.653 1.00 89.12 208 PRO A N 1
ATOM 1540 C CA . PRO A 1 208 ? -13.592 -6.420 52.094 1.00 89.12 208 PRO A CA 1
ATOM 1541 C C . PRO A 1 208 ? -13.568 -5.165 52.980 1.00 89.12 208 PRO A C 1
ATOM 1543 O O . PRO A 1 208 ? -12.788 -5.088 53.932 1.00 89.12 208 PRO A O 1
ATOM 1546 N N . ASP A 1 209 ? -14.444 -4.203 52.694 1.00 86.62 209 ASP A N 1
ATOM 1547 C CA . ASP A 1 209 ? -14.681 -3.001 53.498 1.00 86.62 209 ASP A CA 1
ATOM 1548 C C . ASP A 1 209 ? -15.714 -3.205 54.631 1.00 86.62 209 ASP A C 1
ATOM 1550 O O . ASP A 1 209 ? -15.896 -2.325 55.479 1.00 86.62 209 ASP A O 1
ATOM 1554 N N . GLY A 1 210 ? -16.354 -4.378 54.697 1.00 87.88 210 GLY A N 1
ATOM 1555 C CA . GLY A 1 210 ? -17.429 -4.709 55.635 1.00 87.88 210 GLY A CA 1
ATOM 1556 C C . GLY A 1 210 ? -18.712 -3.900 55.419 1.00 87.88 210 GLY A C 1
ATOM 1557 O O . GLY A 1 210 ? -19.465 -3.696 56.375 1.00 87.88 210 GLY A O 1
ATOM 1558 N N . ALA A 1 211 ? -18.929 -3.359 54.215 1.00 90.38 211 ALA A N 1
ATOM 1559 C CA . ALA A 1 211 ? -20.096 -2.535 53.899 1.00 90.38 211 ALA A CA 1
ATOM 1560 C C . ALA A 1 211 ? -21.426 -3.308 53.885 1.00 90.38 211 ALA A C 1
ATOM 1562 O O . ALA A 1 211 ? -22.488 -2.693 53.999 1.00 90.38 211 ALA A O 1
ATOM 1563 N N . ASP A 1 212 ? -21.373 -4.630 53.770 1.00 89.19 212 ASP A N 1
ATOM 1564 C CA . ASP A 1 212 ? -22.495 -5.556 53.931 1.00 89.19 212 ASP A CA 1
ATOM 1565 C C . ASP A 1 212 ? -23.105 -5.529 55.344 1.00 89.19 212 ASP A C 1
ATOM 1567 O O . ASP A 1 212 ? -24.300 -5.761 55.491 1.00 89.19 212 ASP A O 1
ATOM 1571 N N . GLU A 1 213 ? -22.329 -5.114 56.352 1.00 91.56 213 GLU A N 1
ATOM 1572 C CA . GLU A 1 213 ? -22.756 -4.957 57.754 1.00 91.56 213 GLU A CA 1
ATOM 1573 C C . GLU A 1 213 ? -22.887 -3.486 58.172 1.00 91.56 213 GLU A C 1
ATOM 1575 O O . GLU A 1 213 ? -22.724 -3.108 59.340 1.00 91.56 213 GLU A O 1
ATOM 1580 N N . SER A 1 214 ? -23.140 -2.611 57.198 1.00 83.69 214 SER A N 1
ATOM 1581 C CA . SER A 1 214 ? -23.272 -1.174 57.425 1.00 83.69 214 SER A CA 1
ATOM 1582 C C . SER A 1 214 ? -24.347 -0.860 58.485 1.00 83.69 214 SER A C 1
ATOM 1584 O O . SER A 1 214 ? -25.356 -1.561 58.571 1.00 83.69 214 SER A O 1
ATOM 1586 N N . PRO A 1 215 ? -24.223 0.234 59.268 1.00 77.19 215 PRO A N 1
ATOM 1587 C CA . PRO A 1 215 ? -25.197 0.604 60.306 1.00 77.19 215 PRO A CA 1
ATOM 1588 C C . PRO A 1 215 ? -26.654 0.734 59.827 1.00 77.19 215 PRO A C 1
ATOM 1590 O O . PRO A 1 215 ? -27.576 0.704 60.640 1.00 77.19 215 PRO A O 1
ATOM 1593 N N . VAL A 1 216 ? -26.876 0.845 58.513 1.00 75.88 216 VAL A N 1
ATOM 1594 C CA . VAL A 1 216 ? -28.201 0.850 57.869 1.00 75.88 216 VAL A CA 1
ATOM 1595 C C . VAL A 1 216 ? -28.919 -0.508 57.995 1.00 75.88 216 VAL A C 1
ATOM 1597 O O . VAL A 1 216 ? -30.145 -0.557 57.988 1.00 75.88 216 VAL A O 1
ATOM 1600 N N . CYS A 1 217 ? -28.189 -1.604 58.230 1.00 75.81 217 CYS A N 1
ATOM 1601 C CA . CYS A 1 217 ? -28.748 -2.912 58.600 1.00 75.81 217 CYS A CA 1
ATOM 1602 C C . CYS A 1 217 ? -29.560 -2.866 59.904 1.00 75.81 217 CYS A C 1
ATOM 1604 O O . CYS A 1 217 ? -30.459 -3.675 60.123 1.00 75.81 217 CYS A O 1
ATOM 1606 N N . SER A 1 218 ? -29.272 -1.889 60.770 1.00 64.19 218 SER A N 1
ATOM 1607 C CA . SER A 1 218 ? -29.983 -1.692 62.038 1.00 64.19 218 SER A CA 1
ATOM 1608 C C . SER A 1 218 ? -31.301 -0.925 61.880 1.00 64.19 218 SER A C 1
ATOM 1610 O O . SER A 1 218 ? -32.043 -0.775 62.850 1.00 64.19 218 SER A O 1
ATOM 1612 N N . THR A 1 219 ? -31.626 -0.458 60.672 1.00 59.50 219 THR A N 1
ATOM 1613 C CA . THR A 1 219 ? -32.921 0.152 60.361 1.00 59.50 219 THR A CA 1
ATOM 1614 C C . THR A 1 219 ? -33.741 -0.815 59.519 1.00 59.50 219 THR A C 1
ATOM 1616 O O . THR A 1 219 ? -33.845 -0.681 58.304 1.00 59.50 219 THR A O 1
ATOM 1619 N N . SER A 1 220 ? -34.328 -1.821 60.169 1.00 47.66 220 SER A N 1
ATOM 1620 C CA . SER A 1 220 ? -35.425 -2.568 59.548 1.00 47.66 220 SER A CA 1
ATOM 1621 C C . SER A 1 220 ? -36.630 -1.621 59.378 1.00 47.66 220 SER A C 1
ATOM 1623 O O . SER A 1 220 ? -36.867 -0.777 60.249 1.00 47.66 220 SER A O 1
ATOM 1625 N N . PRO A 1 221 ? -37.373 -1.698 58.264 1.00 51.38 221 PRO A N 1
ATOM 1626 C CA . PRO A 1 221 ? -38.295 -0.654 57.847 1.00 51.38 221 PRO A CA 1
ATOM 1627 C C . PRO A 1 221 ? -39.552 -0.649 58.719 1.00 51.38 221 PRO A C 1
ATOM 1629 O O . PRO A 1 221 ? -40.361 -1.574 58.674 1.00 51.38 221 PRO A O 1
ATOM 1632 N N . VAL A 1 222 ? -39.769 0.443 59.444 1.00 45.47 222 VAL A N 1
ATOM 1633 C CA . VAL A 1 222 ? -41.128 0.929 59.688 1.00 45.47 222 VAL A CA 1
ATOM 1634 C C . VAL A 1 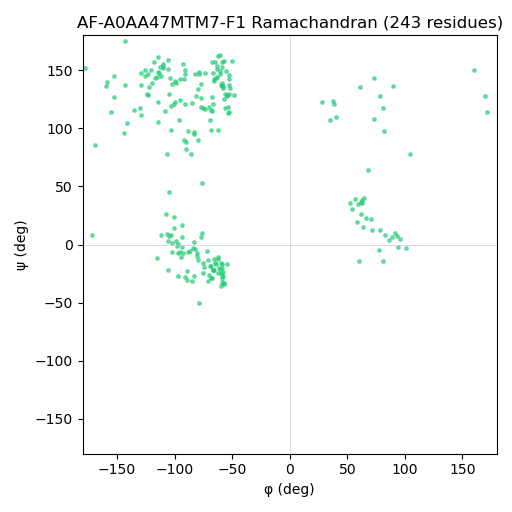222 ? -41.303 2.109 58.743 1.00 45.47 222 VAL A C 1
ATOM 1636 O O . VAL A 1 222 ? -40.762 3.176 58.996 1.00 45.47 222 VAL A O 1
ATOM 1639 N N . GLU A 1 223 ? -41.954 1.826 57.613 1.00 49.47 223 GLU A N 1
ATOM 1640 C CA . GLU A 1 223 ? -42.555 2.755 56.644 1.00 49.47 223 GLU A CA 1
ATOM 1641 C C . GLU A 1 223 ? -41.830 4.094 56.407 1.00 49.47 223 GLU A C 1
ATOM 1643 O O . GLU A 1 223 ? -41.948 5.021 57.200 1.00 49.47 223 GLU A O 1
ATOM 1648 N N . THR A 1 224 ? -41.177 4.252 55.249 1.00 39.59 224 THR A N 1
ATOM 1649 C CA . THR A 1 224 ? -41.507 5.280 54.231 1.00 39.59 224 THR A CA 1
ATOM 1650 C C . THR A 1 224 ? -40.424 5.369 53.147 1.00 39.59 224 THR A C 1
ATOM 1652 O O . THR A 1 224 ? -39.237 5.464 53.427 1.00 39.59 224 THR A O 1
ATOM 1655 N N . GLU A 1 225 ? -40.883 5.284 51.898 1.00 43.88 225 GLU A N 1
ATOM 1656 C CA . GLU A 1 225 ? -40.447 6.013 50.701 1.00 43.88 225 GLU A CA 1
ATOM 1657 C C . GLU A 1 225 ? -38.991 6.529 50.584 1.00 43.88 225 GLU A C 1
ATOM 1659 O O . GLU A 1 225 ? -38.563 7.448 51.274 1.00 43.88 225 GLU A O 1
ATOM 1664 N N . ALA A 1 226 ? -38.356 6.064 49.501 1.00 40.84 226 ALA A N 1
ATOM 1665 C CA . ALA A 1 226 ? -37.426 6.790 48.629 1.00 40.84 226 ALA A CA 1
ATOM 1666 C C . ALA A 1 226 ? -36.004 7.119 49.130 1.00 40.84 226 ALA A C 1
ATOM 1668 O O . ALA A 1 226 ? -35.778 8.110 49.814 1.00 40.84 226 ALA A O 1
ATOM 1669 N N . ALA A 1 227 ? -35.017 6.403 48.571 1.00 37.72 227 ALA A N 1
ATOM 1670 C CA . ALA A 1 227 ? -33.887 7.026 47.866 1.00 37.72 227 ALA A CA 1
ATOM 1671 C C . ALA A 1 227 ? -33.053 5.981 47.098 1.00 37.72 227 ALA A C 1
ATOM 1673 O O . ALA A 1 227 ? -32.017 5.526 47.571 1.00 37.72 227 ALA A O 1
ATOM 1674 N N . VAL A 1 228 ? -33.459 5.651 45.870 1.00 37.78 228 VAL A N 1
ATOM 1675 C CA . VAL A 1 228 ? -32.489 5.348 44.805 1.00 37.78 228 VAL A CA 1
ATOM 1676 C C . VAL A 1 228 ? -32.846 6.188 43.587 1.00 37.78 228 VAL A C 1
ATOM 1678 O O . VAL A 1 228 ? -33.902 6.044 42.974 1.00 37.78 228 VAL A O 1
ATOM 168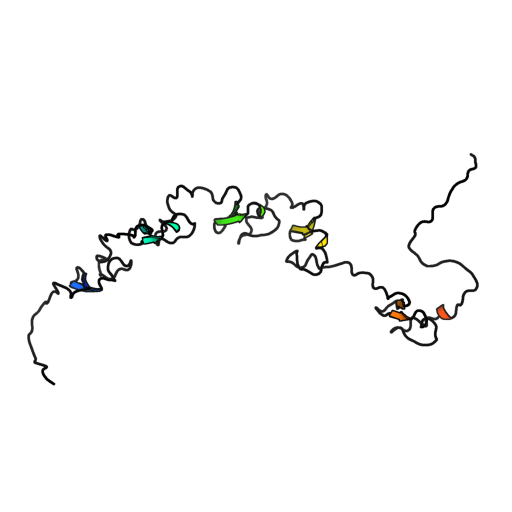1 N N . VAL A 1 229 ? -31.969 7.144 43.301 1.00 38.91 229 VAL A N 1
ATOM 1682 C CA . VAL A 1 229 ? -31.971 7.940 42.078 1.00 38.91 229 VAL A CA 1
ATOM 1683 C C . VAL A 1 229 ? -31.623 7.026 40.901 1.00 38.91 229 VAL A C 1
ATOM 1685 O O . VAL A 1 229 ? -30.583 6.378 40.922 1.00 38.91 229 VAL A O 1
ATOM 1688 N N . GLY A 1 230 ? -32.482 7.049 39.874 1.00 35.09 230 GLY A N 1
ATOM 1689 C CA . GLY A 1 230 ? -32.262 6.512 38.522 1.00 35.09 230 GLY A CA 1
ATOM 1690 C C . GLY A 1 230 ? -32.486 4.998 38.420 1.00 35.09 230 GLY A C 1
ATOM 1691 O O . GLY A 1 230 ? -31.757 4.225 39.014 1.00 35.09 230 GLY A O 1
ATOM 1692 N N . VAL A 1 231 ? -33.437 4.464 37.652 1.00 34.88 231 VAL A N 1
ATOM 1693 C CA . VAL A 1 231 ? -33.895 4.862 36.312 1.00 34.88 231 VAL A CA 1
ATOM 1694 C C . VAL A 1 231 ? -35.315 4.304 36.077 1.00 34.88 231 VAL A C 1
ATOM 1696 O O . VAL A 1 231 ? -35.606 3.167 36.441 1.00 34.88 231 VAL A O 1
ATOM 1699 N N . SER A 1 232 ? -36.193 5.102 35.453 1.00 34.28 232 SER A N 1
ATOM 1700 C CA . SER A 1 232 ? -37.510 4.693 34.919 1.00 34.28 232 SER A CA 1
ATOM 1701 C C . SER A 1 232 ? -37.397 3.473 33.989 1.00 34.28 232 SER A C 1
ATOM 1703 O O . SER A 1 232 ? -36.451 3.423 33.206 1.00 34.28 232 SER A O 1
ATOM 1705 N N . PRO A 1 233 ? -38.379 2.547 33.940 1.00 40.50 233 PRO A N 1
ATOM 1706 C CA . PRO A 1 233 ? -39.326 2.637 32.820 1.00 40.50 233 PRO A CA 1
ATOM 1707 C C . PRO A 1 233 ? -40.750 2.078 33.069 1.00 40.50 233 PRO A C 1
ATOM 1709 O O . PRO A 1 233 ? -40.978 1.086 33.752 1.00 40.50 233 PRO A O 1
ATOM 1712 N N . THR A 1 234 ? -41.704 2.770 32.442 1.00 43.19 234 THR A N 1
ATOM 1713 C CA . THR A 1 234 ? -42.928 2.287 31.771 1.00 43.19 234 THR A CA 1
ATOM 1714 C C . THR A 1 234 ? -43.764 1.146 32.386 1.00 43.19 234 THR A C 1
ATOM 1716 O O . THR A 1 234 ? -43.504 -0.041 32.206 1.00 43.19 234 THR A O 1
ATOM 1719 N N . LYS A 1 235 ? -44.958 1.508 32.881 1.00 34.31 235 LYS A N 1
ATOM 1720 C CA . LYS A 1 235 ? -46.168 0.692 32.686 1.00 34.31 235 LYS A CA 1
ATOM 1721 C C . LYS A 1 235 ? -47.320 1.551 32.172 1.00 34.31 235 LYS A C 1
ATOM 1723 O O . LYS A 1 235 ? -47.774 2.480 32.826 1.00 34.31 235 LYS A O 1
ATOM 1728 N N . SER A 1 236 ? -47.752 1.204 30.966 1.00 39.75 236 SER A N 1
ATOM 1729 C CA . SER A 1 236 ? -48.962 1.672 30.298 1.00 39.75 236 SER A CA 1
ATOM 1730 C C . SER A 1 236 ? -50.163 0.881 30.813 1.00 39.75 236 SER A C 1
ATOM 1732 O O . SER A 1 236 ? -50.116 -0.344 30.753 1.00 39.75 236 SER A O 1
ATOM 1734 N N . VAL A 1 237 ? -51.224 1.557 31.269 1.00 36.91 237 VAL A N 1
ATOM 1735 C CA . VAL A 1 237 ? -52.614 1.074 31.180 1.00 36.91 237 VAL A CA 1
ATOM 1736 C C . VAL A 1 237 ? -53.610 2.248 31.201 1.00 36.91 237 VAL A C 1
ATOM 1738 O O . VAL A 1 237 ? -53.732 2.966 32.182 1.00 36.91 237 VAL A O 1
ATOM 1741 N N . HIS A 1 238 ? -54.288 2.398 30.061 1.00 34.28 238 HIS A N 1
ATOM 1742 C CA . HIS A 1 238 ? -55.682 2.790 29.812 1.00 34.28 238 HIS A CA 1
ATOM 1743 C C . HIS A 1 238 ? -56.413 3.872 30.642 1.00 34.28 238 HIS A C 1
ATOM 1745 O O . HIS A 1 238 ? -56.730 3.689 31.809 1.00 34.28 238 HIS A O 1
ATOM 1751 N N . SER A 1 239 ? -56.846 4.893 29.884 1.00 36.25 239 SER A N 1
ATOM 1752 C CA . SER A 1 239 ? -58.167 5.553 29.829 1.00 36.25 239 SER A CA 1
ATOM 1753 C C . SER A 1 239 ? -58.984 5.782 31.102 1.00 36.25 239 SER A C 1
ATOM 1755 O O . SER A 1 239 ? -59.486 4.841 31.703 1.00 36.25 239 SER A O 1
ATOM 1757 N N . LEU A 1 240 ? -59.321 7.056 31.336 1.00 36.34 240 LEU A N 1
ATOM 1758 C CA . LEU A 1 240 ? -60.659 7.681 31.198 1.00 36.34 240 LEU A CA 1
ATOM 1759 C C . LEU A 1 240 ? -60.536 9.104 31.793 1.00 36.34 240 LEU A C 1
ATOM 1761 O O . LEU A 1 240 ? -60.064 9.257 32.908 1.00 36.34 240 LEU A O 1
ATOM 1765 N N . ALA A 1 241 ? -60.661 10.154 30.976 1.00 37.88 241 ALA A N 1
ATOM 1766 C CA . ALA A 1 241 ? -61.861 10.991 30.818 1.00 37.88 241 ALA A CA 1
ATOM 1767 C C . ALA A 1 241 ? -62.155 11.946 32.003 1.00 37.88 241 ALA A C 1
ATOM 1769 O O . ALA A 1 241 ? -62.051 11.544 33.153 1.00 37.88 241 ALA A O 1
ATOM 1770 N N . TYR A 1 242 ? -62.648 13.149 31.655 1.00 30.97 242 TYR A N 1
ATOM 1771 C CA . TYR A 1 242 ? -63.165 14.263 32.483 1.00 30.97 242 TYR A CA 1
ATOM 1772 C C . TYR A 1 242 ? -62.138 15.320 32.945 1.00 30.97 242 TYR A C 1
ATOM 1774 O O . TYR A 1 242 ? -61.092 14.945 33.449 1.00 30.97 242 TYR A O 1
ATOM 1782 N N . ILE A 1 243 ? -62.357 16.646 32.917 1.00 35.19 243 ILE A N 1
ATOM 1783 C CA . ILE A 1 243 ? -63.225 17.641 32.227 1.00 35.19 243 ILE A CA 1
ATOM 1784 C C . ILE A 1 243 ? -62.747 19.026 32.786 1.00 35.19 243 ILE A C 1
ATOM 1786 O O . ILE A 1 243 ? -62.329 19.050 33.940 1.00 35.19 243 ILE A O 1
ATOM 1790 N N . VAL A 1 244 ? -62.881 20.118 32.001 1.00 35.12 244 VAL A N 1
ATOM 1791 C CA . VAL A 1 244 ? -62.793 21.592 32.299 1.00 35.12 244 VAL A CA 1
ATOM 1792 C C . VAL A 1 244 ? -61.463 22.155 32.844 1.00 35.12 244 VAL A C 1
ATOM 1794 O O . VAL A 1 244 ? -60.826 21.542 33.689 1.00 35.12 244 VAL A O 1
ATOM 1797 N N . ASP A 1 245 ? -60.940 23.294 32.378 1.00 43.78 245 ASP A N 1
ATOM 1798 C CA . ASP A 1 245 ? -61.574 24.584 32.021 1.00 43.78 245 ASP A CA 1
ATOM 1799 C C . ASP A 1 245 ? -61.207 25.081 30.609 1.00 43.78 245 ASP A C 1
ATOM 1801 O O . ASP A 1 245 ? -60.007 25.022 30.247 1.00 43.78 245 ASP A O 1
#

Organism: Merluccius polli (NCBI:txid89951)

Secondary structure (DSSP, 8-state):
----------S------PPTTEEE-TTS-EEEGGGSSSSS--STTSGGGSS------TTEEE-TTSS-EEEGGGTTSSS--STT-GGGSSBTTB-SS-S-TTEEE-TTT--EEETTSTTSSS--STT-GGG-TTSPP--PPTTEEE-TTS-EEEGGGTTSSS--SSSS-SSSS--PPPP-PPTTEEEPSSSS-EEEGGGSSSSS--STT-GGG-GGGG----S----------------------

Nearest PDB structures (foldseek):
  8juu-assembly1_B  TM=4.275E-01  e=6.781E-26  Rattus norvegicus
  8jxc-assembly1_A  TM=3.546E-01  e=2.293E-24  Rattus norvegicus
  8jxb-assembly1_B  TM=4.033E-01  e=5.192E-22  Rattus norvegicus
  8jxg-assembly1_A  TM=3.125E-01  e=6.793E-16  Rattus norvegicus
  8em4-assembly1_B  TM=2.587E-01  e=2.362E-16  Mus musculus

Mean predicted aligned error: 20.91 Å

Solvent-accessible surface area (backbone atoms only — not comparable to full-atom values): 16088 Å² total; per-residue (Å²): 133,89,79,94,79,85,87,80,92,68,87,82,83,72,56,85,74,53,63,93,71,37,38,68,35,94,90,48,43,68,44,53,50,80,55,42,52,64,81,59,75,76,29,100,83,36,64,41,59,50,91,64,82,70,78,52,55,98,65,34,38,64,29,81,83,48,67,43,68,43,54,53,78,50,50,58,66,86,52,77,81,31,95,79,38,40,35,56,47,90,28,96,89,58,83,90,87,71,45,58,100,66,31,34,56,24,78,84,84,52,51,66,43,55,38,79,46,48,47,48,42,51,65,83,29,99,76,29,54,38,53,41,92,84,47,69,81,72,72,54,58,94,69,37,39,66,40,94,72,40,35,65,43,52,56,77,50,53,54,66,82,54,65,79,58,75,74,46,62,39,56,47,90,51,84,70,75,77,91,71,51,61,93,74,36,36,64,41,91,90,48,104,45,66,38,49,53,79,50,47,57,64,85,51,72,69,33,98,87,30,64,40,51,35,78,67,62,75,60,71,87,79,83,81,86,88,88,78,86,82,80,89,80,88,86,89,80,84,89,79,86,90,80,89,135

InterPro domains:
  IPR002172 Low-density lipoprotein (LDL) receptor class A repeat [PF00057] (16-52)
  IPR002172 Low-density lipoprotein (LDL) receptor class A repeat [PF00057] (55-91)
  IPR002172 Low-density lipoprotein (LDL) receptor class A repeat [PF00057] (99-135)
  IPR002172 Low-density lipoprotein (LDL) receptor class A repeat [PF00057] (139-174)
  IPR002172 Low-density lipoprotein (LDL) receptor class A repeat [PF00057] (180-216)
  IPR002172 Low-density lipoprotein (LDL) receptor class A repeat [PR00261] (28-49)
  IPR002172 Low-density lipoprotein (LDL) receptor class A repeat [PR00261] (67-88)
  IPR002172 Low-density lipoprotein (LDL) receptor class A repeat [PR00261] (110-131)
  IPR002172 Low-density lipoprotein (LDL) receptor class A repeat [PR00261] (150-171)
  IPR002172 Low-density lipoprotein (LDL) receptor class A repeat [PR00261] (192-213)
  IPR002172 Low-density lipoprotein (LDL) receptor class A repeat [PS50068] (17-53)
  IPR002172 Low-density lipoprotein (LDL) re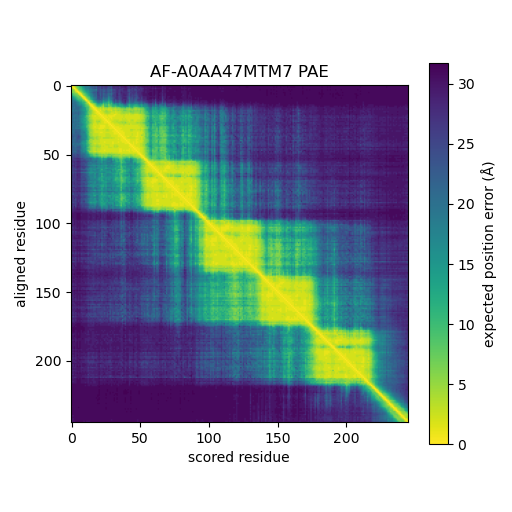ceptor class A repeat [PS50068] (55-92)
  IPR002172 Low-density lipoprotein (LDL) receptor class A repeat [PS50068] (98-136)
  IPR002172 Low-density lipoprotein (LDL) receptor class A repeat [PS50068] (139-175)
  IPR002172 Low-density lipoprotein (LDL) receptor class A repeat [PS50068] (180-218)
  IPR002172 Low-density lipoprotein (LDL) receptor class A repeat [SM00192] (17-54)
  IPR002172 Low-density lipoprotein (LDL) receptor class A repeat [SM00192] (55-93)
  IPR002172 Low-density lipoprotein (LDL) receptor class A repeat [SM00192] (98-137)
  IPR002172 Low-density lipoprotein (LDL) receptor class A repeat [SM00192] (139-176)
  IPR002172 Low-density lipoprotein (LDL) receptor class A repeat [SM00192] (180-219)

Sequence (245 aa):
MNTWGPGLDHAGSTISTCPSGYFLCPDHRCIASSLVCDGDLDCMDGSDEENCEFSCASYEFACASGDQCVNSRYRCDGVFDCRDHSDERDCPTRSP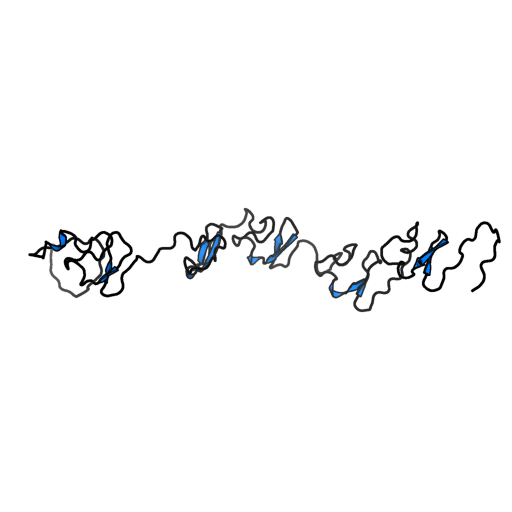GLCHDDEFQCQADGVCVPGAWECDGHADCEDGSDEHSSCAPVTCRPGYVQCPNKMCIPAGWLCDGDNDCRDMSDEQDCPTPPFRCPAGQWLCPTDRACVAVAAVCDGQRDCPDGADESPVCSTSPVETEAAVVGVSPTKSVHSLAYIVD